Protein AF-G4CZE0-F1 (afdb_monomer_lite)

Radius of gyration: 19.05 Å; chains: 1; bounding box: 46×46×54 Å

Secondary structure (DSSP, 8-state):
--TTHHHHHS-------------------S-SSS---GGGSPPGGGTTGGGS-HHHHHHHHHHHHTHHHHHHHHHHHHHHHHHHHHHHHHHTT--EEEEE-HHHHHHHHHHHHHHHHHH---TTSEEEEETTHHHHTTS--TTGGG-HHHHHHHHHHT---TT-EEEEE-SSS--HHHHHHHHHHHHHTTTTT----EEEP-SS----PPPP---PPPPPP-PPP-

pLDDT: mean 70.91, std 27.78, range [19.17, 98.31]

InterPro domains:
  IPR001347 SIS domain [PF22645] (79-183)
  IPR001347 SIS domain [PS51464] (86-226)
  IPR040190 N-acetylmuramic acid 6-phosphate etherase/glucokinase regulatory protein [PTHR10088] (36-187)
  IPR046348 SIS domain superfamily [SSF53697] (38-191)

Sequence (226 aa):
MVYVAHTVVQRAWFQDMEPRSFVVAGGESMDHLTRLTTTEGRNPASEGLDQLTTLEVLHVMNDEDHRVPDAVARQLPAIATIVEAAVAGLSAGGRLIYAGAGTSGRLGVLDAAECPPTFSTHPTMVVGLIAGGQQAMFQAVEGAEDDQECGAEEINALHPGPHDVVVGLVASGRAPWVIGAVRAAKQAGVPSRRRCVATRTPLSVTRSICPSRSTPTLKCSPGRPV

Organism: NCBI:txid997355

Structure (mmCIF, N/CA/C/O backbone):
data_AF-G4CZE0-F1
#
_entry.id   AF-G4CZE0-F1
#
loop_
_atom_site.group_PDB
_atom_site.id
_atom_site.type_symbol
_atom_site.label_atom_id
_atom_site.label_alt_id
_atom_site.label_comp_id
_atom_site.label_asym_id
_atom_site.label_entity_id
_atom_site.label_seq_id
_atom_site.pdbx_PDB_ins_code
_atom_site.Cartn_x
_atom_site.Cartn_y
_atom_site.Cartn_z
_atom_site.occupancy
_atom_site.B_iso_or_equiv
_atom_site.auth_seq_id
_atom_site.auth_comp_id
_atom_site.auth_asym_id
_atom_site.auth_atom_id
_atom_site.pdbx_PDB_model_num
ATOM 1 N N . MET A 1 1 ? -21.510 -2.464 0.584 1.00 29.12 1 MET A N 1
ATOM 2 C CA . MET A 1 1 ? -21.065 -3.632 -0.213 1.00 29.12 1 MET A CA 1
ATOM 3 C C . MET A 1 1 ? -20.101 -3.267 -1.355 1.00 29.12 1 MET A C 1
ATOM 5 O O . MET A 1 1 ? -19.370 -4.137 -1.793 1.00 29.12 1 MET A O 1
ATOM 9 N N . VAL A 1 2 ? -20.007 -1.990 -1.766 1.00 28.28 2 VAL A N 1
ATOM 10 C CA . VAL A 1 2 ? -19.002 -1.460 -2.730 1.00 28.28 2 VAL A CA 1
ATOM 11 C C . VAL A 1 2 ? -17.734 -0.918 -2.017 1.00 28.28 2 VAL A C 1
ATOM 13 O O . VAL A 1 2 ? -16.850 -0.342 -2.627 1.00 28.28 2 VAL A O 1
ATOM 16 N N . TYR A 1 3 ? -17.639 -1.116 -0.697 1.00 35.44 3 TYR A N 1
ATOM 17 C CA . TYR A 1 3 ? -16.844 -0.294 0.232 1.00 35.44 3 TYR A CA 1
ATOM 18 C C . TYR A 1 3 ? -15.355 -0.672 0.362 1.00 35.44 3 TYR A C 1
ATOM 20 O O . TYR A 1 3 ? -14.603 0.077 0.963 1.00 35.44 3 TYR A O 1
ATOM 28 N N . VAL A 1 4 ? -14.936 -1.845 -0.131 1.00 33.75 4 VAL A N 1
ATOM 29 C CA . VAL A 1 4 ? -13.542 -2.331 0.025 1.00 33.75 4 VAL A CA 1
ATOM 30 C C . VAL A 1 4 ? -13.036 -3.094 -1.211 1.00 33.75 4 VAL A C 1
ATOM 32 O O . VAL A 1 4 ? -11.836 -3.249 -1.415 1.00 33.75 4 VAL A O 1
ATOM 35 N N . ALA A 1 5 ? -13.942 -3.545 -2.087 1.00 30.30 5 ALA A N 1
ATOM 36 C CA . ALA A 1 5 ? -13.576 -4.279 -3.296 1.00 30.30 5 ALA A CA 1
ATOM 37 C C . ALA A 1 5 ? -12.898 -3.389 -4.351 1.00 30.30 5 ALA A C 1
ATOM 39 O O . ALA A 1 5 ? -12.067 -3.886 -5.096 1.00 30.30 5 ALA A O 1
ATOM 40 N N . HIS A 1 6 ? -13.199 -2.086 -4.403 1.00 32.69 6 HIS A N 1
ATOM 41 C CA . HIS A 1 6 ? -12.482 -1.167 -5.298 1.00 32.69 6 HIS A CA 1
ATOM 42 C C . HIS A 1 6 ? -11.065 -0.867 -4.768 1.00 32.69 6 HIS A C 1
ATOM 44 O O . HIS A 1 6 ? -10.100 -0.859 -5.524 1.00 32.69 6 HIS A O 1
ATOM 50 N N . THR A 1 7 ? -10.949 -0.740 -3.446 1.00 35.38 7 THR A N 1
ATOM 51 C CA . THR A 1 7 ? -9.757 -0.352 -2.677 1.00 35.38 7 THR A CA 1
ATOM 52 C C . THR A 1 7 ? -8.644 -1.405 -2.697 1.00 35.38 7 THR A C 1
ATOM 54 O O . THR A 1 7 ? -7.469 -1.085 -2.814 1.00 35.38 7 THR A O 1
ATOM 57 N N . VAL A 1 8 ? -8.999 -2.693 -2.628 1.00 33.72 8 VAL A N 1
ATOM 58 C CA . VAL A 1 8 ? -8.006 -3.784 -2.583 1.00 33.72 8 VAL A CA 1
ATOM 59 C C . VAL A 1 8 ? -7.671 -4.332 -3.983 1.00 33.72 8 VAL A C 1
ATOM 61 O O . VAL A 1 8 ? -6.639 -4.972 -4.176 1.00 33.72 8 VAL A O 1
ATOM 64 N N . VAL A 1 9 ? -8.511 -4.060 -4.989 1.00 29.56 9 VAL A N 1
ATOM 65 C CA . VAL A 1 9 ? -8.341 -4.577 -6.362 1.00 29.56 9 VAL A CA 1
ATOM 66 C C . VAL A 1 9 ? -7.558 -3.608 -7.264 1.00 29.56 9 VAL A C 1
ATOM 68 O O . VAL A 1 9 ? -6.995 -4.034 -8.273 1.00 29.56 9 VAL A O 1
ATOM 71 N N . GLN A 1 10 ? -7.411 -2.328 -6.900 1.00 25.05 10 GLN A N 1
ATOM 72 C CA . GLN A 1 10 ? -6.643 -1.357 -7.689 1.00 25.05 10 GLN A CA 1
ATOM 73 C C . GLN A 1 10 ? -5.121 -1.401 -7.441 1.00 25.05 10 GLN A C 1
ATOM 75 O O . GLN A 1 10 ? -4.537 -0.398 -7.059 1.00 25.05 10 GLN A O 1
ATOM 80 N N . ARG A 1 11 ? -4.456 -2.494 -7.857 1.00 40.66 11 ARG A N 1
ATOM 81 C CA . ARG A 1 11 ? -2.989 -2.601 -8.120 1.00 40.66 11 ARG A CA 1
ATOM 82 C C . ARG A 1 11 ? -2.163 -3.279 -7.018 1.00 40.66 11 ARG A C 1
ATOM 84 O O . ARG A 1 11 ? -1.315 -2.663 -6.373 1.00 40.66 11 ARG A O 1
ATOM 91 N N . ALA A 1 12 ? -2.336 -4.591 -6.881 1.00 29.14 12 ALA A N 1
ATOM 92 C CA . ALA A 1 12 ? -1.381 -5.446 -6.181 1.00 29.14 12 ALA A CA 1
ATOM 93 C C . ALA A 1 12 ? -0.361 -6.031 -7.181 1.00 29.14 12 ALA A C 1
ATOM 95 O O . ALA A 1 12 ? -0.724 -6.734 -8.120 1.00 29.14 12 ALA A O 1
ATOM 96 N N . TRP A 1 13 ? 0.910 -5.681 -6.981 1.00 30.83 13 TRP A N 1
ATOM 97 C CA . TRP A 1 13 ? 2.059 -5.957 -7.844 1.00 30.83 13 TRP A CA 1
ATOM 98 C C . TRP A 1 13 ? 2.757 -7.304 -7.517 1.00 30.83 13 TRP A C 1
ATOM 100 O O . TRP A 1 13 ? 2.946 -7.612 -6.344 1.00 30.83 13 TRP A O 1
ATOM 110 N N . PHE A 1 14 ? 3.214 -8.009 -8.570 1.00 32.81 14 PHE A N 1
ATOM 111 C CA . PHE A 1 14 ? 4.161 -9.157 -8.672 1.00 32.81 14 PHE A CA 1
ATOM 112 C C . PHE A 1 14 ? 3.731 -10.636 -8.371 1.00 32.81 14 PHE A C 1
ATOM 114 O O . PHE A 1 14 ? 3.558 -11.033 -7.226 1.00 32.81 14 PHE A O 1
ATOM 121 N N . GLN A 1 15 ? 3.660 -11.422 -9.478 1.00 34.97 15 GLN A N 1
ATOM 122 C CA . GLN A 1 15 ? 4.056 -12.833 -9.834 1.00 34.97 15 GLN A CA 1
ATOM 123 C C . GLN A 1 15 ? 3.658 -14.077 -8.972 1.00 34.97 15 GLN A C 1
ATOM 125 O O . GLN A 1 15 ? 3.801 -14.070 -7.758 1.00 34.97 15 GLN A O 1
ATOM 130 N N . ASP A 1 16 ? 2.944 -15.102 -9.511 1.00 30.05 16 ASP A N 1
ATOM 131 C CA . ASP A 1 16 ? 3.333 -16.410 -10.174 1.00 30.05 16 ASP A CA 1
ATOM 132 C C . ASP A 1 16 ? 4.040 -17.419 -9.209 1.00 30.05 16 ASP A C 1
ATOM 134 O O . ASP A 1 16 ? 5.017 -17.031 -8.588 1.00 30.05 16 ASP A O 1
ATOM 138 N N . MET A 1 17 ? 3.717 -18.717 -8.986 1.00 31.50 17 MET A N 1
ATOM 139 C CA . MET A 1 17 ? 2.805 -19.741 -9.553 1.00 31.50 17 MET A CA 1
ATOM 140 C C . MET A 1 17 ? 2.682 -21.004 -8.621 1.00 31.50 17 MET A C 1
ATOM 142 O O . MET A 1 17 ? 3.556 -21.236 -7.791 1.00 31.50 17 MET A O 1
ATOM 146 N N . GLU A 1 18 ? 1.646 -21.834 -8.876 1.00 25.39 18 GLU A N 1
ATOM 147 C CA . GLU A 1 18 ? 1.399 -23.294 -8.630 1.00 25.39 18 GLU A CA 1
ATOM 148 C C . GLU A 1 18 ? 1.399 -23.950 -7.207 1.00 25.39 18 GLU A C 1
ATOM 150 O O . GLU A 1 18 ? 2.300 -23.729 -6.396 1.00 25.39 18 GLU A O 1
ATOM 155 N N . PRO A 1 19 ? 0.432 -24.857 -6.894 1.00 28.58 19 PRO A N 1
ATOM 156 C CA . PRO A 1 19 ? 0.270 -25.473 -5.575 1.00 28.58 19 PRO A CA 1
ATOM 157 C C . PRO A 1 19 ? 0.985 -26.831 -5.465 1.00 28.58 19 PRO A C 1
ATOM 159 O O . PRO A 1 19 ? 0.678 -27.769 -6.202 1.00 28.58 19 PRO A O 1
ATOM 162 N N . ARG A 1 20 ? 1.886 -27.003 -4.487 1.00 24.84 20 ARG A N 1
ATOM 163 C CA . ARG A 1 20 ? 2.379 -28.341 -4.106 1.00 24.84 20 ARG A CA 1
ATOM 164 C C . ARG A 1 20 ? 2.356 -28.584 -2.598 1.00 24.84 20 ARG A C 1
ATOM 166 O O . ARG A 1 20 ? 2.612 -27.710 -1.779 1.00 24.84 20 ARG A O 1
ATOM 173 N N . SER A 1 21 ? 1.975 -29.818 -2.297 1.00 22.17 21 SER A N 1
ATOM 174 C CA . SER A 1 21 ? 1.625 -30.442 -1.024 1.00 22.17 21 SER A CA 1
ATOM 175 C C . SER A 1 21 ? 2.687 -30.361 0.079 1.00 22.17 21 SER A C 1
ATOM 177 O O . SER A 1 21 ? 3.886 -30.450 -0.170 1.00 22.17 21 SER A O 1
ATOM 179 N N . PHE A 1 22 ? 2.192 -30.278 1.317 1.00 22.81 22 PHE A N 1
ATOM 180 C CA . PHE A 1 22 ? 2.929 -30.326 2.583 1.00 22.81 22 PHE A CA 1
ATOM 181 C C . PHE A 1 22 ? 3.785 -31.595 2.748 1.00 22.81 22 PHE A C 1
ATOM 183 O O . PHE A 1 22 ? 3.253 -32.700 2.677 1.00 22.81 22 PHE A O 1
ATOM 190 N N . VAL A 1 23 ? 5.068 -31.430 3.103 1.00 21.91 23 VAL A N 1
ATOM 191 C CA . VAL A 1 23 ? 5.924 -32.465 3.723 1.00 21.91 23 VAL A CA 1
ATOM 192 C C . VAL A 1 23 ? 6.824 -31.812 4.787 1.00 21.91 23 VAL A C 1
ATOM 194 O O . VAL A 1 23 ? 7.286 -30.683 4.620 1.00 21.91 23 VAL A O 1
ATOM 197 N N . VAL A 1 24 ? 7.031 -32.508 5.910 1.00 23.11 24 VAL A N 1
ATOM 198 C CA . VAL A 1 24 ? 7.759 -32.055 7.109 1.00 23.11 24 VAL A CA 1
ATOM 199 C C . VAL A 1 24 ? 9.249 -32.441 7.063 1.00 23.11 24 VAL A C 1
ATOM 201 O O . VAL A 1 24 ? 9.574 -33.603 6.875 1.00 23.11 24 VAL A O 1
ATOM 204 N N . ALA A 1 25 ? 10.087 -31.422 7.300 1.00 27.89 25 ALA A N 1
ATOM 205 C CA . ALA A 1 25 ? 11.445 -31.343 7.875 1.00 27.89 25 ALA A CA 1
ATOM 206 C C . ALA A 1 25 ? 12.553 -32.377 7.554 1.00 27.89 25 ALA A C 1
ATOM 208 O O . ALA A 1 25 ? 12.447 -33.555 7.876 1.00 27.89 25 ALA A O 1
ATOM 209 N N . GLY A 1 26 ? 13.722 -31.844 7.158 1.00 20.78 26 GLY A N 1
ATOM 210 C CA . GLY A 1 26 ? 15.041 -32.434 7.425 1.00 20.78 26 GLY A CA 1
ATOM 211 C C . GLY A 1 26 ? 16.202 -31.777 6.652 1.00 20.78 26 GLY A C 1
ATOM 212 O O . GLY A 1 26 ? 16.165 -31.760 5.429 1.00 20.78 26 GLY A O 1
ATOM 213 N N . GLY A 1 27 ? 17.240 -31.305 7.364 1.00 22.19 27 GLY A N 1
ATOM 214 C CA . GLY A 1 27 ? 18.623 -31.179 6.854 1.00 22.19 27 GLY A CA 1
ATOM 215 C C . GLY A 1 27 ? 19.116 -29.791 6.406 1.00 22.19 27 GLY A C 1
ATOM 216 O O . GLY A 1 27 ? 18.555 -29.184 5.504 1.00 22.19 27 GLY A O 1
ATOM 217 N N . GLU A 1 28 ? 20.195 -29.311 7.033 1.00 37.12 28 GLU A N 1
ATOM 218 C CA . GLU A 1 28 ? 20.907 -28.041 6.788 1.00 37.12 28 GLU A CA 1
ATOM 219 C C . GLU A 1 28 ? 21.807 -28.059 5.530 1.00 37.12 28 GLU A C 1
ATOM 221 O O . GLU A 1 28 ? 22.286 -29.126 5.158 1.00 37.12 28 GLU A O 1
ATOM 226 N N . SER A 1 29 ? 22.107 -26.886 4.932 1.00 25.95 29 SER A N 1
ATOM 227 C CA . SER A 1 29 ? 23.451 -26.477 4.433 1.00 25.95 29 SER A CA 1
ATOM 228 C C . SER A 1 29 ? 23.418 -25.244 3.493 1.00 25.95 29 SER A C 1
ATOM 230 O O . SER A 1 29 ? 22.614 -25.167 2.569 1.00 25.95 29 SER A O 1
ATOM 232 N N . MET A 1 30 ? 24.314 -24.288 3.778 1.00 29.77 30 MET A N 1
ATOM 233 C CA . MET A 1 30 ? 25.077 -23.380 2.893 1.00 29.77 30 MET A CA 1
ATOM 234 C C . MET A 1 30 ? 24.483 -22.894 1.553 1.00 29.77 30 MET A C 1
ATOM 236 O O . MET A 1 30 ? 25.076 -23.131 0.507 1.00 29.77 30 MET A O 1
ATOM 240 N N . ASP A 1 31 ? 23.394 -22.112 1.576 1.00 32.25 31 ASP A N 1
ATOM 241 C CA . ASP A 1 31 ? 22.972 -21.362 0.376 1.00 32.25 31 ASP A CA 1
ATOM 242 C C . ASP A 1 31 ? 22.144 -20.099 0.701 1.00 32.25 31 ASP A C 1
ATOM 244 O O . ASP A 1 31 ? 20.969 -19.969 0.349 1.00 32.25 31 ASP A O 1
ATOM 248 N N . HIS A 1 32 ? 22.726 -19.178 1.480 1.00 36.53 32 HIS A N 1
ATOM 249 C CA . HIS A 1 32 ? 22.000 -18.011 2.010 1.00 36.53 32 HIS A CA 1
ATOM 250 C C . HIS A 1 32 ? 21.944 -16.808 1.043 1.00 36.53 32 HIS A C 1
ATOM 252 O O . HIS A 1 32 ? 21.154 -15.892 1.267 1.00 36.53 32 HIS A O 1
ATOM 258 N N . LEU A 1 33 ? 22.750 -16.818 -0.027 1.00 34.25 33 LEU A N 1
ATOM 259 C CA . LEU A 1 33 ? 22.809 -15.765 -1.057 1.00 34.25 33 LEU A CA 1
ATOM 260 C C . LEU A 1 33 ? 22.031 -16.118 -2.338 1.00 34.25 33 LEU A C 1
ATOM 262 O O . LEU A 1 33 ? 21.664 -15.224 -3.093 1.00 34.25 33 LEU A O 1
ATOM 266 N N . THR A 1 34 ? 21.726 -17.396 -2.564 1.00 33.88 34 THR A N 1
ATOM 267 C CA . THR A 1 34 ? 21.160 -17.892 -3.836 1.00 33.88 34 THR A CA 1
ATOM 268 C C . THR A 1 34 ? 19.627 -17.939 -3.838 1.00 33.88 34 THR A C 1
ATOM 270 O O . THR A 1 34 ? 18.999 -18.230 -4.851 1.00 33.88 34 THR A O 1
ATOM 273 N N . ARG A 1 35 ? 18.985 -17.597 -2.715 1.00 43.09 35 ARG A N 1
ATOM 274 C CA . ARG A 1 35 ? 17.525 -17.446 -2.611 1.00 43.09 35 ARG A CA 1
ATOM 275 C C . ARG A 1 35 ? 17.147 -15.972 -2.535 1.00 43.09 35 ARG A C 1
ATOM 277 O O . ARG A 1 35 ? 16.629 -15.512 -1.519 1.00 43.09 35 ARG A O 1
ATOM 284 N N . LEU A 1 36 ? 17.443 -15.228 -3.601 1.00 38.75 36 LEU A N 1
ATOM 285 C CA . LEU A 1 36 ? 16.857 -13.903 -3.785 1.00 38.75 36 LEU A CA 1
ATOM 286 C C . LEU A 1 36 ? 15.333 -14.066 -3.832 1.00 38.75 36 LEU A C 1
ATOM 288 O O . LEU A 1 36 ? 14.805 -14.931 -4.531 1.00 38.75 36 LEU A O 1
ATOM 292 N N . THR A 1 37 ? 14.632 -13.276 -3.027 1.00 52.22 37 THR A N 1
ATOM 293 C CA . THR A 1 37 ? 13.177 -13.136 -3.093 1.00 52.22 37 THR A CA 1
ATOM 294 C C . THR A 1 37 ? 12.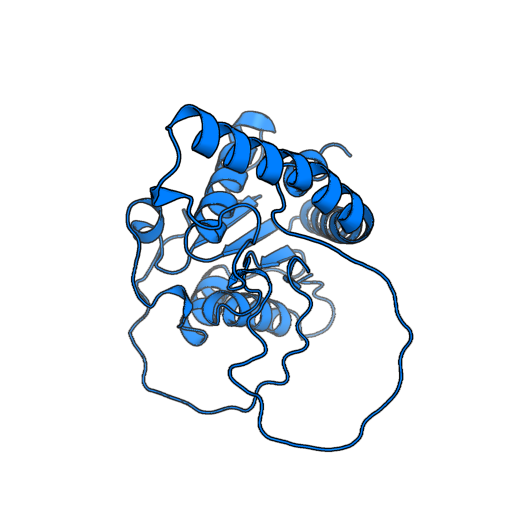779 -12.640 -4.486 1.00 52.22 37 THR A C 1
ATOM 296 O O . THR A 1 37 ? 13.564 -11.963 -5.144 1.00 52.22 37 THR A O 1
ATOM 299 N N . THR A 1 38 ? 11.575 -12.985 -4.959 1.00 68.31 38 THR A N 1
ATOM 300 C CA . THR A 1 38 ? 11.091 -12.643 -6.314 1.00 68.31 38 THR A CA 1
ATOM 301 C C . THR A 1 38 ? 11.308 -11.167 -6.667 1.00 68.31 38 THR A C 1
ATOM 303 O O . THR A 1 38 ? 11.637 -10.848 -7.801 1.00 68.31 38 THR A O 1
ATOM 306 N N . THR A 1 39 ? 11.195 -10.275 -5.680 1.00 75.88 39 THR A N 1
ATOM 307 C CA . THR A 1 39 ? 11.371 -8.824 -5.822 1.00 75.88 39 THR A CA 1
ATOM 308 C C . THR A 1 39 ? 12.803 -8.365 -6.117 1.00 75.88 39 THR A C 1
ATOM 310 O O . THR A 1 39 ? 12.988 -7.277 -6.649 1.00 75.88 39 THR A O 1
ATOM 313 N N . GLU A 1 40 ? 13.814 -9.166 -5.790 1.00 83.12 40 GLU A N 1
ATOM 314 C CA . GLU A 1 40 ? 15.238 -8.883 -6.005 1.00 83.12 40 GLU A CA 1
ATOM 315 C C . GLU A 1 40 ? 15.824 -9.770 -7.116 1.00 83.12 40 GLU A C 1
ATOM 317 O O . GLU A 1 40 ? 17.003 -9.659 -7.456 1.00 83.12 40 GLU A O 1
ATOM 322 N N . GLY A 1 41 ? 15.005 -10.663 -7.680 1.00 83.62 41 GLY A N 1
ATOM 323 C CA . GLY A 1 41 ? 15.349 -11.454 -8.851 1.00 83.62 41 GLY A CA 1
ATOM 324 C C . GLY A 1 41 ? 15.489 -10.584 -10.100 1.00 83.62 41 GLY A C 1
ATOM 325 O O . GLY A 1 41 ? 14.826 -9.560 -10.256 1.00 83.62 41 GLY A O 1
ATOM 326 N N . ARG A 1 42 ? 16.358 -11.005 -11.021 1.00 88.88 42 ARG A N 1
ATOM 327 C CA . ARG A 1 42 ? 16.482 -10.358 -12.333 1.00 88.88 42 ARG A CA 1
ATOM 328 C C . ARG A 1 42 ? 15.344 -10.819 -13.238 1.00 88.88 42 ARG A C 1
ATOM 330 O O . ARG A 1 42 ? 15.035 -12.008 -13.258 1.00 88.88 42 ARG A O 1
ATOM 337 N N . ASN A 1 43 ? 14.778 -9.899 -14.014 1.00 90.50 43 ASN A N 1
ATOM 338 C CA . ASN A 1 43 ? 13.832 -10.239 -15.068 1.00 90.50 43 ASN A CA 1
ATOM 339 C C . ASN A 1 43 ? 14.592 -10.576 -16.369 1.00 90.50 43 ASN A C 1
ATOM 341 O O . ASN A 1 43 ? 15.256 -9.688 -16.910 1.00 90.50 43 ASN A O 1
ATOM 345 N N . PRO A 1 44 ? 14.497 -11.814 -16.895 1.00 92.38 44 PRO A N 1
ATOM 346 C CA . PRO A 1 44 ? 15.123 -12.176 -18.167 1.00 92.38 44 PRO A CA 1
ATOM 347 C C . PRO A 1 44 ? 14.628 -11.335 -19.352 1.00 92.38 44 PRO A C 1
ATOM 349 O O . PRO A 1 44 ? 15.397 -11.056 -20.265 1.00 92.38 44 PRO A O 1
ATOM 352 N N . ALA A 1 45 ? 13.366 -10.886 -19.331 1.00 89.75 45 ALA A N 1
ATOM 353 C CA . ALA A 1 45 ? 12.787 -10.068 -20.400 1.00 89.75 45 ALA A CA 1
ATOM 354 C C . ALA A 1 45 ? 13.409 -8.662 -20.494 1.00 89.75 45 ALA A C 1
ATOM 356 O O . ALA A 1 45 ? 13.273 -7.996 -21.514 1.00 89.75 45 ALA A O 1
ATOM 357 N N . SER A 1 46 ? 14.112 -8.217 -19.447 1.00 92.50 46 SER A N 1
ATOM 358 C CA . SER A 1 46 ? 14.814 -6.932 -19.406 1.00 92.50 46 SER A CA 1
ATOM 359 C C . SER A 1 46 ? 16.341 -7.087 -19.450 1.00 92.50 46 SER A C 1
ATOM 361 O O . SER A 1 46 ? 17.067 -6.203 -18.988 1.00 92.50 46 SER A O 1
ATOM 363 N N . GLU A 1 47 ? 16.871 -8.216 -19.928 1.00 94.31 47 GLU A N 1
ATOM 364 C CA . GLU A 1 47 ? 18.310 -8.330 -20.183 1.00 94.31 47 GLU A CA 1
ATOM 365 C C . GLU A 1 47 ? 18.740 -7.351 -21.285 1.00 94.31 47 GLU A C 1
ATOM 367 O O . GLU A 1 47 ? 18.142 -7.301 -22.354 1.00 94.31 47 GLU A O 1
ATOM 372 N N . GLY A 1 48 ? 19.770 -6.543 -21.011 1.00 95.19 48 GLY A N 1
ATOM 373 C CA . GLY A 1 48 ? 20.235 -5.511 -21.945 1.00 95.19 48 GLY A CA 1
ATOM 374 C C . GLY A 1 48 ? 19.274 -4.329 -22.116 1.00 95.19 48 GLY A C 1
ATOM 375 O O . GLY A 1 48 ? 19.350 -3.642 -23.130 1.00 95.19 48 GLY A O 1
ATOM 376 N N . LEU A 1 49 ? 18.379 -4.074 -21.148 1.00 94.88 49 LEU A N 1
ATOM 377 C CA . LEU A 1 49 ? 17.410 -2.965 -21.189 1.00 94.88 49 LEU A CA 1
ATOM 378 C C . LEU A 1 49 ? 18.058 -1.600 -21.497 1.00 94.88 49 LEU A C 1
ATOM 380 O O . LEU A 1 49 ? 17.448 -0.761 -22.148 1.00 94.88 49 LEU A O 1
ATOM 384 N N . ASP A 1 50 ? 19.298 -1.384 -21.052 1.00 96.50 50 ASP A N 1
ATOM 385 C CA . ASP A 1 50 ? 20.093 -0.169 -21.265 1.00 96.50 50 ASP A CA 1
ATOM 386 C C . ASP A 1 50 ? 20.594 0.016 -22.710 1.00 96.50 50 ASP A C 1
ATOM 388 O O . ASP A 1 50 ? 21.056 1.100 -23.066 1.00 96.50 50 ASP A O 1
ATOM 392 N N . GLN A 1 51 ? 20.497 -1.024 -23.542 1.00 97.31 51 GLN A N 1
ATOM 393 C CA . GLN A 1 51 ? 20.927 -1.035 -24.946 1.00 97.31 51 GLN A CA 1
ATOM 394 C C . GLN A 1 51 ? 19.752 -0.912 -25.927 1.00 97.31 51 GLN A C 1
ATOM 396 O O . GLN A 1 51 ? 19.970 -0.750 -27.128 1.00 97.31 51 GLN A O 1
ATOM 401 N N . LEU A 1 52 ? 18.518 -0.997 -25.428 1.00 96.62 52 LEU A N 1
ATOM 402 C CA . LEU A 1 52 ? 17.302 -0.915 -26.228 1.00 96.62 52 LEU A CA 1
ATOM 403 C C . LEU A 1 52 ? 16.968 0.531 -26.608 1.00 96.62 52 LEU A C 1
ATOM 405 O O . LEU A 1 52 ? 17.291 1.493 -25.906 1.00 96.62 52 LEU A O 1
ATOM 409 N N . THR A 1 53 ? 16.257 0.694 -27.721 1.00 98.25 53 THR A N 1
ATOM 410 C CA . THR A 1 53 ? 15.617 1.968 -28.052 1.00 98.25 53 THR A CA 1
ATOM 411 C C . THR A 1 53 ? 14.516 2.294 -27.043 1.00 98.25 53 THR A C 1
ATOM 413 O O . THR A 1 53 ? 13.962 1.420 -26.377 1.00 98.25 53 THR A O 1
ATOM 416 N N . THR A 1 54 ? 14.121 3.567 -26.964 1.00 98.25 54 THR A N 1
ATOM 417 C CA . THR A 1 54 ? 13.033 3.988 -26.069 1.00 98.25 54 THR A CA 1
ATOM 418 C C . THR A 1 54 ? 11.734 3.216 -26.315 1.00 98.25 54 THR A C 1
ATOM 420 O O . THR A 1 54 ? 11.065 2.851 -25.355 1.00 98.25 54 THR A O 1
ATOM 423 N N . LEU A 1 55 ? 11.375 2.939 -27.575 1.00 98.31 55 LEU A N 1
ATOM 424 C CA . LEU A 1 55 ? 10.146 2.204 -27.893 1.00 98.31 55 LEU A CA 1
ATOM 425 C C . LEU A 1 55 ? 10.209 0.750 -27.405 1.00 98.31 55 LEU A C 1
ATOM 427 O O . LEU A 1 55 ? 9.232 0.245 -26.863 1.00 98.31 55 LEU A O 1
ATOM 431 N N . GLU A 1 56 ? 11.358 0.095 -27.547 1.00 98.00 56 GLU A N 1
ATOM 432 C CA . GLU A 1 56 ? 11.562 -1.272 -27.060 1.00 98.00 56 GLU A CA 1
ATOM 433 C C . GLU A 1 56 ? 11.517 -1.342 -25.529 1.00 98.00 56 GLU A C 1
ATOM 435 O O . GLU A 1 56 ? 10.849 -2.219 -24.988 1.00 9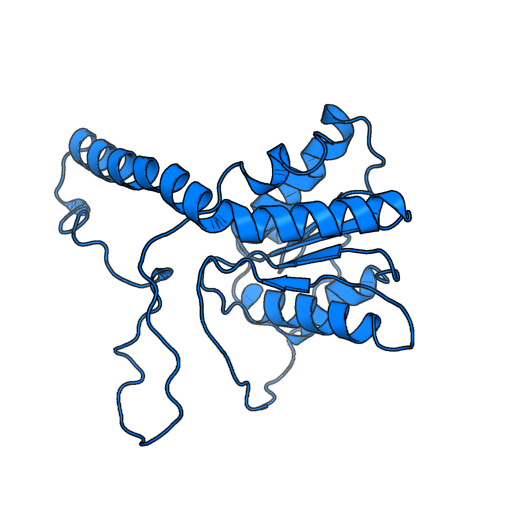8.00 56 GLU A O 1
ATOM 440 N N . VAL A 1 57 ? 12.128 -0.381 -24.820 1.00 97.75 57 VAL A N 1
ATOM 441 C CA . VAL A 1 57 ? 12.006 -0.273 -23.352 1.00 97.75 57 VAL A CA 1
ATOM 442 C C . VAL A 1 57 ? 10.540 -0.140 -22.936 1.00 97.75 57 VAL A C 1
ATOM 444 O O . VAL A 1 57 ? 10.094 -0.828 -22.019 1.00 97.75 57 VAL A O 1
ATOM 447 N N . LEU A 1 58 ? 9.774 0.715 -23.621 1.00 97.75 58 LEU A N 1
ATOM 448 C CA . LEU A 1 58 ? 8.349 0.898 -23.343 1.00 97.75 58 LEU A CA 1
ATOM 449 C C . LEU A 1 58 ? 7.538 -0.379 -23.592 1.00 97.75 58 LEU A C 1
ATOM 451 O O . LEU A 1 58 ? 6.637 -0.670 -22.810 1.00 97.75 58 LEU A O 1
ATOM 455 N N . HIS A 1 59 ? 7.864 -1.153 -24.630 1.00 97.88 59 HIS A N 1
ATOM 456 C CA . HIS A 1 59 ? 7.237 -2.455 -24.862 1.00 97.88 59 HIS A CA 1
ATOM 457 C C . HIS A 1 59 ? 7.540 -3.441 -23.733 1.00 97.88 59 HIS A C 1
ATOM 459 O O . HIS A 1 59 ? 6.605 -4.013 -23.184 1.00 97.88 59 HIS A O 1
ATOM 465 N N . VAL A 1 60 ? 8.804 -3.561 -23.310 1.00 96.50 60 VAL A N 1
ATOM 466 C CA . VAL A 1 60 ? 9.183 -4.434 -22.184 1.00 96.50 60 VAL A CA 1
ATOM 467 C C . VAL A 1 60 ? 8.426 -4.050 -20.907 1.00 96.50 60 VAL A C 1
ATOM 469 O O . VAL A 1 60 ? 7.889 -4.919 -20.225 1.00 96.50 60 VAL A O 1
ATOM 472 N N . MET A 1 61 ? 8.337 -2.755 -20.586 1.00 95.75 61 MET A N 1
ATOM 473 C CA . MET A 1 61 ? 7.598 -2.287 -19.407 1.00 95.75 61 MET A CA 1
ATOM 474 C C . MET A 1 61 ? 6.093 -2.570 -19.512 1.00 95.75 61 MET A C 1
ATOM 476 O O . MET A 1 61 ? 5.503 -3.081 -18.564 1.00 95.75 61 MET A O 1
ATOM 480 N N . ASN A 1 62 ? 5.479 -2.277 -20.662 1.00 97.12 62 ASN A N 1
ATOM 481 C CA . ASN A 1 62 ? 4.052 -2.504 -20.886 1.00 97.12 62 ASN A CA 1
ATOM 482 C C . ASN A 1 62 ? 3.686 -3.997 -20.818 1.00 97.12 62 ASN A C 1
ATOM 484 O O . ASN A 1 62 ? 2.651 -4.360 -20.259 1.00 97.12 62 ASN A O 1
ATOM 488 N N . ASP A 1 63 ? 4.536 -4.867 -21.362 1.00 95.44 63 ASP A N 1
ATOM 489 C CA . ASP A 1 63 ? 4.326 -6.314 -21.331 1.00 95.44 63 ASP A CA 1
ATOM 490 C C . ASP A 1 63 ? 4.395 -6.864 -19.897 1.00 95.44 63 ASP A C 1
ATOM 492 O O . ASP A 1 63 ? 3.586 -7.716 -19.523 1.00 95.44 63 ASP A O 1
ATOM 496 N N . GLU A 1 64 ? 5.291 -6.339 -19.052 1.00 93.31 64 GLU A N 1
ATOM 497 C CA . GLU A 1 64 ? 5.314 -6.678 -17.623 1.00 93.31 64 GLU A CA 1
ATOM 498 C C . GLU A 1 64 ? 4.098 -6.121 -16.867 1.00 93.31 64 GLU A C 1
ATOM 500 O O . GLU A 1 64 ? 3.523 -6.824 -16.028 1.00 93.31 64 GLU A O 1
ATOM 505 N N . ASP A 1 65 ? 3.641 -4.909 -17.193 1.00 92.44 65 ASP A N 1
ATOM 506 C CA . ASP A 1 65 ? 2.443 -4.311 -16.591 1.00 92.44 65 ASP A CA 1
ATOM 507 C C . ASP A 1 65 ? 1.177 -5.136 -16.886 1.00 92.44 65 ASP A C 1
ATOM 509 O O . ASP A 1 65 ? 0.316 -5.301 -16.014 1.00 92.44 65 ASP A O 1
ATOM 513 N N . HIS A 1 66 ? 1.074 -5.741 -18.075 1.00 93.12 66 HIS A N 1
ATOM 514 C CA . HIS A 1 66 ? -0.040 -6.625 -18.434 1.00 93.12 66 HIS A CA 1
ATOM 515 C C . HIS A 1 66 ? -0.161 -7.867 -17.543 1.00 93.12 66 HIS A C 1
ATOM 517 O O . HIS A 1 66 ? -1.244 -8.447 -17.456 1.00 93.12 66 HIS A O 1
ATOM 523 N N . ARG A 1 67 ? 0.902 -8.258 -16.832 1.00 88.25 67 ARG A N 1
ATOM 524 C CA . ARG A 1 67 ? 0.882 -9.404 -15.908 1.00 88.25 67 ARG A CA 1
ATOM 525 C C . ARG A 1 67 ? 0.270 -9.057 -14.550 1.00 88.25 67 ARG A C 1
ATOM 527 O O . ARG A 1 67 ? -0.081 -9.958 -13.784 1.00 88.25 67 ARG A O 1
ATOM 534 N N . VAL A 1 68 ? 0.143 -7.768 -14.223 1.00 84.25 68 VAL A N 1
ATOM 535 C CA . VAL A 1 68 ? -0.350 -7.307 -12.916 1.00 84.25 68 VAL A CA 1
ATOM 536 C C . VAL A 1 68 ? -1.813 -7.706 -12.675 1.00 84.25 68 VAL A C 1
ATOM 538 O O . VAL A 1 68 ? -2.080 -8.293 -11.624 1.00 84.25 68 VAL A O 1
ATOM 541 N N . PRO A 1 69 ? -2.770 -7.481 -13.600 1.00 89.19 69 PRO A N 1
ATOM 542 C CA . PRO A 1 69 ? -4.159 -7.896 -13.396 1.00 89.19 69 PRO A CA 1
ATOM 543 C C . PRO A 1 69 ? -4.318 -9.398 -13.127 1.00 89.19 69 PRO A C 1
ATOM 545 O O . PRO A 1 69 ? -5.083 -9.780 -12.242 1.00 89.19 69 PRO A O 1
ATOM 548 N N . ASP A 1 70 ? -3.551 -10.248 -13.814 1.00 90.25 70 ASP A N 1
ATOM 549 C CA . ASP A 1 70 ? -3.586 -11.700 -13.603 1.00 90.25 70 ASP A CA 1
ATOM 550 C C . ASP A 1 70 ? -3.035 -12.096 -12.225 1.00 90.25 70 ASP A C 1
ATOM 552 O O . ASP A 1 70 ? -3.565 -12.994 -11.563 1.00 90.25 70 ASP A O 1
ATOM 556 N N . ALA A 1 71 ? -1.997 -11.402 -11.746 1.00 82.94 71 ALA A N 1
ATOM 557 C CA . ALA A 1 71 ? -1.485 -11.588 -10.392 1.00 82.94 71 ALA A CA 1
ATOM 558 C C . ALA A 1 71 ? -2.528 -11.200 -9.333 1.00 82.94 71 ALA A C 1
ATOM 560 O O . ALA A 1 71 ? -2.743 -11.958 -8.383 1.00 82.94 71 ALA A O 1
ATOM 561 N N . VAL A 1 72 ? -3.235 -10.081 -9.529 1.00 84.19 72 VAL A N 1
ATOM 562 C CA . VAL A 1 72 ? -4.358 -9.670 -8.671 1.00 84.19 72 VAL A CA 1
ATOM 563 C C . VAL A 1 72 ? -5.474 -10.714 -8.703 1.00 84.19 72 VAL A C 1
ATOM 565 O O . VAL A 1 72 ? -5.979 -11.096 -7.646 1.00 84.19 72 VAL A O 1
ATOM 568 N N . ALA A 1 73 ? -5.824 -11.228 -9.887 1.00 90.69 73 ALA A N 1
ATOM 569 C CA . ALA A 1 73 ? -6.874 -12.230 -10.061 1.00 90.69 73 ALA A CA 1
ATOM 57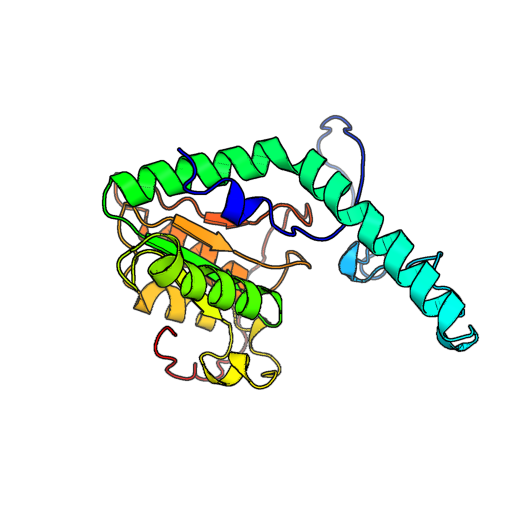0 C C . ALA A 1 73 ? -6.614 -13.487 -9.213 1.00 90.69 73 ALA A C 1
ATOM 572 O O . ALA A 1 73 ? -7.521 -14.009 -8.560 1.00 90.69 73 ALA A O 1
ATOM 573 N N . ARG A 1 74 ? -5.354 -13.933 -9.135 1.00 90.62 74 ARG A N 1
ATOM 574 C CA . ARG A 1 74 ? -4.955 -15.069 -8.285 1.00 90.62 74 ARG A CA 1
ATOM 575 C C . ARG A 1 74 ? -5.052 -14.780 -6.785 1.00 90.62 74 ARG A C 1
ATOM 577 O O . ARG A 1 74 ? -5.205 -15.715 -6.004 1.00 90.62 74 ARG A O 1
ATOM 584 N N . GLN A 1 75 ? -4.987 -13.514 -6.374 1.00 87.38 75 GLN A N 1
ATOM 585 C CA . GLN A 1 75 ? -5.069 -13.100 -4.969 1.00 87.38 75 GLN A CA 1
ATOM 586 C C . GLN A 1 75 ? -6.489 -12.741 -4.511 1.00 87.38 75 GLN A C 1
ATOM 588 O O . GLN A 1 75 ? -6.687 -12.472 -3.325 1.00 87.38 75 GLN A O 1
ATOM 593 N N . LEU A 1 76 ? -7.495 -12.788 -5.395 1.00 87.69 76 LEU A N 1
ATOM 594 C CA . LEU A 1 76 ? -8.877 -12.420 -5.062 1.00 87.69 76 LEU A CA 1
ATOM 595 C C . LEU A 1 76 ? -9.432 -13.095 -3.791 1.00 87.69 76 LEU A C 1
ATOM 597 O O . LEU A 1 76 ? -10.068 -12.388 -3.010 1.00 87.69 76 LEU A O 1
ATOM 601 N N . PRO A 1 77 ? -9.174 -14.387 -3.489 1.00 88.31 77 PRO A N 1
ATOM 602 C CA . PRO A 1 77 ? -9.643 -14.988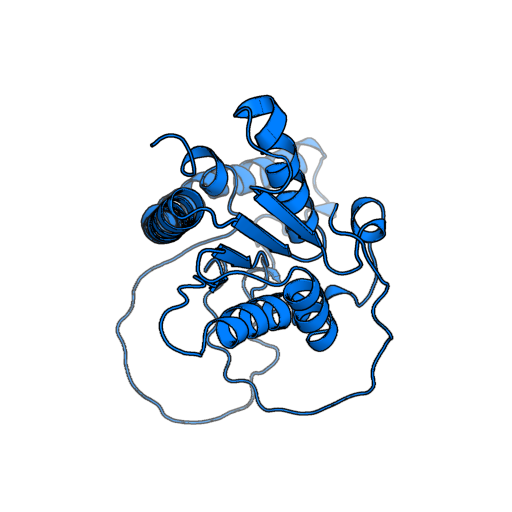 -2.234 1.00 88.31 77 PRO A CA 1
ATOM 603 C C . PRO A 1 77 ? -9.026 -14.358 -0.971 1.00 88.31 77 PRO A C 1
ATOM 605 O O . PRO A 1 77 ? -9.709 -14.152 0.036 1.00 88.31 77 PRO A O 1
ATOM 608 N N . ALA A 1 78 ? -7.734 -14.015 -1.016 1.00 81.81 78 ALA A N 1
ATOM 609 C CA . ALA A 1 78 ? -7.049 -13.351 0.092 1.00 81.81 78 ALA A CA 1
ATOM 610 C C . ALA A 1 78 ? -7.533 -11.901 0.245 1.00 81.81 78 ALA A C 1
ATOM 612 O O . ALA A 1 78 ? -7.828 -11.453 1.353 1.00 81.81 78 ALA A O 1
ATOM 613 N N . ILE A 1 79 ? -7.689 -11.203 -0.881 1.00 83.19 79 ILE A N 1
ATOM 614 C CA . ILE A 1 79 ? -8.268 -9.861 -0.962 1.00 83.19 79 ILE A CA 1
ATOM 615 C C . ILE A 1 79 ? -9.679 -9.843 -0.359 1.00 83.19 79 ILE A C 1
ATOM 617 O O . ILE A 1 79 ? -9.967 -8.997 0.484 1.00 83.19 79 ILE A O 1
ATOM 621 N N . ALA A 1 80 ? -10.531 -10.811 -0.708 1.00 83.94 80 ALA A N 1
ATOM 622 C CA . ALA A 1 80 ? -11.879 -10.938 -0.160 1.00 83.94 80 ALA A CA 1
ATOM 623 C C . ALA A 1 80 ? -11.870 -11.093 1.370 1.00 83.94 80 ALA A C 1
ATOM 625 O O . ALA A 1 80 ? -12.642 -10.435 2.062 1.00 83.94 80 ALA A O 1
ATOM 626 N N . THR A 1 81 ? -10.935 -11.874 1.917 1.00 83.69 81 THR A N 1
ATOM 627 C CA . THR A 1 81 ? -10.790 -12.035 3.375 1.00 83.69 81 THR A CA 1
ATOM 628 C C . THR A 1 81 ? -10.447 -10.708 4.068 1.00 83.69 81 THR A C 1
ATOM 630 O O . THR A 1 81 ? -10.980 -10.400 5.136 1.00 83.69 81 THR A O 1
ATOM 633 N N . ILE A 1 82 ? -9.568 -9.900 3.464 1.00 83.75 82 ILE A N 1
ATOM 634 C CA . ILE A 1 82 ? -9.202 -8.569 3.978 1.00 83.75 82 ILE A CA 1
ATOM 635 C C . ILE A 1 82 ? -10.403 -7.623 3.899 1.00 83.75 82 ILE A C 1
ATOM 637 O O . ILE A 1 82 ? -10.710 -6.934 4.872 1.00 83.75 82 ILE A O 1
ATOM 641 N N . VAL A 1 83 ? -11.110 -7.638 2.767 1.00 84.75 83 VAL A N 1
ATOM 642 C CA . VAL A 1 83 ? -12.335 -6.865 2.531 1.00 84.75 83 VAL A CA 1
ATOM 643 C C . VAL A 1 83 ? -13.381 -7.152 3.604 1.00 84.75 83 VAL A C 1
ATOM 645 O O . VAL A 1 83 ? -13.887 -6.227 4.234 1.00 84.75 83 VAL A O 1
ATOM 648 N N . GLU A 1 84 ? -13.686 -8.422 3.854 1.00 83.50 84 GLU A N 1
ATOM 649 C CA . GLU A 1 84 ? -14.676 -8.835 4.850 1.00 83.50 84 GLU A CA 1
ATOM 650 C C . GLU A 1 84 ? -14.280 -8.407 6.268 1.00 83.50 84 GLU A C 1
ATOM 652 O O . GLU A 1 84 ? -15.120 -7.916 7.027 1.00 83.50 84 GLU A O 1
ATOM 657 N N . ALA A 1 85 ? -12.997 -8.530 6.619 1.00 83.69 85 ALA A N 1
ATOM 658 C CA . ALA A 1 85 ? -12.483 -8.062 7.901 1.00 83.69 85 ALA A CA 1
ATOM 659 C C . ALA A 1 85 ? -12.629 -6.542 8.060 1.00 83.69 85 ALA A C 1
ATOM 661 O O . ALA A 1 85 ? -13.111 -6.085 9.098 1.00 83.69 85 ALA A O 1
ATOM 662 N N . ALA A 1 86 ? -12.256 -5.771 7.036 1.00 85.19 86 ALA A N 1
ATOM 663 C CA . ALA A 1 86 ? -12.387 -4.318 7.025 1.00 85.19 86 ALA A CA 1
ATOM 664 C C . ALA A 1 86 ? -13.855 -3.885 7.140 1.00 85.19 86 ALA A C 1
ATOM 666 O O . ALA A 1 86 ? -14.175 -3.051 7.983 1.00 85.19 86 ALA A O 1
ATOM 667 N N . VAL A 1 87 ? -14.770 -4.501 6.379 1.00 86.50 87 VAL A N 1
ATOM 668 C CA . VAL A 1 87 ? -16.214 -4.227 6.488 1.00 86.50 87 VAL A CA 1
ATOM 669 C C . VAL A 1 87 ? -16.715 -4.488 7.907 1.00 86.50 87 VAL A C 1
ATOM 671 O O . VAL A 1 87 ? -17.428 -3.651 8.462 1.00 86.50 87 VAL A O 1
ATOM 674 N N . ALA A 1 88 ? -16.340 -5.619 8.510 1.00 82.12 88 ALA A N 1
ATOM 675 C CA . ALA A 1 88 ? -16.757 -5.964 9.866 1.00 82.12 88 ALA A CA 1
ATOM 676 C C . ALA A 1 88 ? -16.215 -4.972 10.913 1.00 82.12 88 ALA A C 1
ATOM 678 O O . ALA A 1 88 ? -16.960 -4.555 11.798 1.00 82.12 88 ALA A O 1
ATOM 679 N N . GLY A 1 89 ? -14.943 -4.573 10.800 1.00 85.50 89 GLY A N 1
ATOM 680 C CA . GLY A 1 89 ? -14.306 -3.601 11.692 1.00 85.50 89 GLY A CA 1
ATOM 681 C C . GLY A 1 89 ? -14.926 -2.208 11.592 1.00 85.50 89 GLY A C 1
ATOM 682 O O . GLY A 1 89 ? -15.357 -1.645 12.598 1.00 85.50 89 GLY A O 1
ATOM 683 N N . LEU A 1 90 ? -15.069 -1.694 10.368 1.00 87.38 90 LEU A N 1
ATOM 684 C CA . LEU A 1 90 ? -15.681 -0.391 10.094 1.00 87.38 90 LEU A CA 1
ATOM 685 C C . LEU A 1 90 ? -17.145 -0.339 10.557 1.00 87.38 90 LEU A C 1
ATOM 687 O O . LEU A 1 90 ? -17.565 0.633 11.180 1.00 87.38 90 LEU A O 1
ATOM 691 N N . SER A 1 91 ? -17.915 -1.410 10.328 1.00 88.62 91 SER A N 1
ATOM 692 C CA . SER A 1 91 ? -19.316 -1.502 10.779 1.00 88.62 91 SER A CA 1
ATOM 693 C C . SER A 1 91 ? -19.453 -1.504 12.305 1.00 88.62 91 SER A C 1
ATOM 695 O O . SER A 1 91 ? -20.494 -1.121 12.832 1.00 88.62 91 SER A O 1
ATOM 697 N N . ALA A 1 92 ? -18.404 -1.919 13.018 1.00 87.62 92 ALA A N 1
ATOM 698 C CA . ALA A 1 92 ? -18.322 -1.870 14.475 1.00 87.62 92 ALA A CA 1
ATOM 699 C C . ALA A 1 92 ? -17.699 -0.560 15.004 1.00 87.62 92 ALA A C 1
ATOM 701 O O . ALA A 1 92 ? -17.359 -0.472 16.183 1.00 87.62 92 ALA A O 1
ATOM 702 N N . GLY A 1 93 ? -17.541 0.458 14.148 1.00 88.19 93 GLY A N 1
ATOM 703 C CA . GLY A 1 93 ? -16.983 1.762 14.513 1.00 88.19 93 GLY A CA 1
ATOM 704 C C . GLY A 1 93 ? -15.456 1.791 14.633 1.00 88.19 93 GLY A C 1
ATOM 705 O O . GLY A 1 93 ? -14.916 2.734 15.207 1.00 88.19 93 GLY A O 1
ATOM 706 N N . GLY A 1 94 ? -14.762 0.765 14.134 1.00 89.00 94 GLY A N 1
ATOM 707 C CA . GLY A 1 94 ? -13.307 0.764 14.002 1.00 89.00 94 GLY A CA 1
ATOM 708 C C . GLY A 1 94 ? -12.816 1.536 12.777 1.00 89.00 94 GLY A C 1
ATOM 709 O O . GLY A 1 94 ? -13.591 2.148 12.042 1.00 89.00 94 GLY A O 1
ATOM 710 N N . ARG A 1 95 ? -11.506 1.475 12.555 1.00 92.88 95 ARG A N 1
ATOM 711 C CA . ARG A 1 95 ? -10.778 2.102 11.445 1.00 92.88 95 ARG A CA 1
ATOM 712 C C . ARG A 1 95 ? -10.096 1.057 10.567 1.00 92.88 95 ARG A C 1
ATOM 714 O O . ARG A 1 95 ? -9.750 -0.027 11.037 1.00 92.88 95 ARG A O 1
ATOM 721 N N . LEU A 1 96 ? -9.827 1.418 9.317 1.00 92.69 96 LEU A N 1
ATOM 722 C CA . LEU A 1 96 ? -8.880 0.713 8.454 1.00 92.69 96 LEU A CA 1
ATOM 723 C C . LEU A 1 96 ? -7.544 1.465 8.465 1.00 92.69 96 LEU A C 1
ATOM 725 O O . LEU A 1 96 ? -7.508 2.656 8.180 1.00 92.69 96 LEU A O 1
ATOM 729 N N . ILE A 1 97 ? -6.452 0.793 8.815 1.00 94.69 97 ILE A N 1
ATOM 730 C CA . ILE A 1 97 ? -5.129 1.407 8.966 1.00 94.69 97 ILE A CA 1
ATOM 731 C C . ILE A 1 97 ? -4.148 0.704 8.029 1.00 94.69 97 ILE A C 1
ATOM 733 O O . ILE A 1 97 ? -3.860 -0.479 8.205 1.00 94.69 97 ILE A O 1
ATOM 737 N N . TYR A 1 98 ? -3.598 1.427 7.062 1.00 95.19 98 TYR A N 1
ATOM 738 C CA . TYR A 1 98 ? -2.479 0.967 6.248 1.00 95.19 98 TYR A CA 1
ATOM 739 C C . TYR A 1 98 ? -1.161 1.282 6.945 1.00 95.19 98 TYR A C 1
ATOM 741 O O . TYR A 1 98 ? -0.979 2.382 7.453 1.00 95.19 98 TYR A O 1
ATOM 749 N N . ALA A 1 99 ? -0.229 0.334 6.950 1.00 93.06 99 ALA A N 1
ATOM 750 C CA . ALA A 1 99 ? 1.120 0.528 7.469 1.00 93.06 99 ALA A CA 1
ATOM 751 C C . ALA A 1 99 ? 2.133 0.066 6.420 1.00 93.06 99 ALA A C 1
ATOM 753 O O . ALA A 1 99 ? 2.213 -1.125 6.118 1.00 93.06 99 ALA A O 1
ATOM 754 N N . GLY A 1 100 ? 2.901 0.995 5.852 1.00 91.81 100 GLY A N 1
ATOM 755 C CA . GLY A 1 100 ? 3.867 0.692 4.796 1.00 91.81 100 GLY A CA 1
ATOM 756 C C . GLY A 1 100 ? 5.129 1.544 4.865 1.00 91.81 100 GLY A C 1
ATOM 757 O O . GLY A 1 100 ? 5.207 2.518 5.603 1.00 91.81 100 GLY A O 1
ATOM 758 N N . ALA A 1 101 ? 6.119 1.192 4.051 1.00 89.81 101 ALA A N 1
ATOM 759 C CA . ALA A 1 101 ? 7.338 1.976 3.868 1.00 89.81 101 ALA A CA 1
ATOM 760 C C . ALA A 1 101 ? 7.541 2.339 2.391 1.00 89.81 101 ALA A C 1
ATOM 762 O O . ALA A 1 101 ? 7.002 1.673 1.497 1.00 89.81 101 ALA A O 1
ATOM 763 N N . GLY A 1 102 ? 8.282 3.421 2.131 1.00 90.62 102 GLY A N 1
ATOM 764 C CA . GLY A 1 102 ? 8.590 3.884 0.776 1.00 90.62 102 GLY A CA 1
ATOM 765 C C . GLY A 1 102 ? 7.340 4.023 -0.101 1.00 90.62 102 GLY A C 1
ATOM 766 O O . GLY A 1 102 ? 6.326 4.580 0.320 1.00 90.62 102 GLY A O 1
ATOM 767 N N . THR A 1 103 ? 7.387 3.480 -1.320 1.00 90.31 103 THR A N 1
ATOM 768 C CA . THR A 1 103 ? 6.244 3.481 -2.252 1.00 90.31 103 THR A CA 1
ATOM 769 C C . THR A 1 103 ? 5.005 2.800 -1.668 1.00 90.31 103 THR A C 1
ATOM 771 O O . THR A 1 103 ? 3.900 3.296 -1.863 1.00 90.31 103 THR A O 1
ATOM 774 N N . SER A 1 104 ? 5.170 1.717 -0.900 1.00 89.44 104 SER A N 1
ATOM 775 C CA . SER A 1 104 ? 4.035 1.003 -0.294 1.00 89.44 104 SER A CA 1
ATOM 776 C C . SER A 1 104 ? 3.304 1.879 0.728 1.00 89.44 104 SER A C 1
ATOM 778 O O . SER A 1 104 ? 2.078 1.938 0.727 1.00 89.44 104 SER A O 1
ATOM 780 N N . GLY A 1 105 ? 4.051 2.610 1.563 1.00 91.62 105 GLY A N 1
ATOM 781 C CA . GLY A 1 105 ? 3.474 3.569 2.510 1.00 91.62 105 GLY A CA 1
ATOM 782 C C . GLY A 1 105 ? 2.774 4.733 1.808 1.00 91.62 105 GLY A C 1
ATOM 783 O O . GLY A 1 105 ? 1.656 5.083 2.172 1.00 91.62 105 GLY A O 1
ATOM 784 N N . ARG A 1 106 ? 3.379 5.275 0.740 1.00 95.12 106 ARG A N 1
ATOM 785 C CA . ARG A 1 106 ? 2.770 6.354 -0.061 1.00 95.12 106 ARG A CA 1
ATOM 786 C C . ARG A 1 106 ? 1.449 5.930 -0.696 1.00 95.12 106 ARG A C 1
ATOM 788 O O . ARG A 1 106 ? 0.513 6.719 -0.690 1.00 95.12 106 ARG A O 1
ATOM 795 N N . LEU A 1 107 ? 1.361 4.700 -1.206 1.00 94.06 107 LEU A N 1
ATOM 796 C CA . LEU A 1 107 ? 0.113 4.159 -1.754 1.00 94.06 107 LEU A CA 1
ATOM 797 C C . LEU A 1 107 ? -0.971 4.020 -0.678 1.00 94.06 107 LEU A C 1
ATOM 799 O O . LEU A 1 107 ? -2.116 4.369 -0.936 1.00 94.06 107 LEU A O 1
ATOM 803 N N . GLY A 1 108 ? -0.612 3.585 0.535 1.00 92.06 108 GLY A N 1
ATOM 804 C CA . GLY A 1 108 ? -1.555 3.537 1.657 1.00 92.06 108 GLY A CA 1
ATOM 805 C C . GLY A 1 108 ? -2.074 4.920 2.067 1.00 92.06 108 GLY A C 1
ATOM 806 O O . GLY A 1 108 ? -3.261 5.079 2.335 1.00 92.06 108 GLY A O 1
ATOM 807 N N . VAL A 1 109 ? -1.205 5.936 2.083 1.00 95.69 109 VAL A N 1
ATOM 808 C CA . VAL A 1 109 ? -1.608 7.329 2.357 1.00 95.69 109 VAL A CA 1
ATOM 809 C C . VAL A 1 109 ? -2.487 7.887 1.235 1.00 95.69 109 VAL A C 1
ATOM 811 O O . VAL A 1 109 ? -3.487 8.540 1.522 1.00 95.69 109 VAL A O 1
ATOM 814 N N . LEU A 1 110 ? -2.150 7.609 -0.029 1.00 95.88 110 LEU A N 1
ATOM 815 C CA . LEU A 1 110 ? -2.948 8.020 -1.188 1.00 95.88 110 LEU A CA 1
ATOM 816 C C . LEU A 1 110 ? -4.373 7.455 -1.112 1.00 95.88 110 LEU A C 1
ATOM 818 O O . LEU A 1 110 ? -5.331 8.217 -1.195 1.00 95.88 110 LEU A O 1
ATOM 822 N N . ASP A 1 111 ? -4.509 6.147 -0.888 1.00 93.44 111 ASP A N 1
ATOM 823 C CA . ASP A 1 111 ? -5.814 5.485 -0.790 1.00 93.44 111 ASP A CA 1
ATOM 824 C C . ASP A 1 111 ? -6.660 6.035 0.375 1.00 93.44 111 ASP A C 1
ATOM 826 O O . ASP A 1 111 ? -7.843 6.351 0.218 1.00 93.44 111 ASP A O 1
ATOM 830 N N . ALA A 1 112 ? -6.039 6.243 1.543 1.00 94.06 112 ALA A N 1
ATOM 831 C CA . ALA A 1 112 ? -6.708 6.846 2.694 1.00 94.06 112 ALA A CA 1
ATOM 832 C C . ALA A 1 112 ? -7.224 8.267 2.394 1.00 94.06 112 ALA A C 1
ATOM 834 O O . ALA A 1 112 ? -8.351 8.607 2.764 1.00 94.06 112 ALA A O 1
ATOM 835 N N . ALA A 1 113 ? -6.432 9.082 1.688 1.00 95.44 113 ALA A N 1
ATOM 836 C CA . ALA A 1 113 ? -6.782 10.457 1.336 1.00 95.44 113 ALA A CA 1
ATOM 837 C C . ALA A 1 113 ? -7.946 10.555 0.331 1.00 95.44 113 ALA A C 1
ATOM 839 O O . ALA A 1 113 ? -8.684 11.543 0.337 1.00 95.44 113 ALA A O 1
ATOM 840 N N . GLU A 1 114 ? -8.147 9.538 -0.511 1.00 95.44 114 GLU A N 1
ATOM 841 C CA . GLU A 1 114 ? -9.245 9.494 -1.484 1.00 95.44 114 GLU A CA 1
ATOM 842 C C . GLU A 1 114 ? -10.589 9.089 -0.859 1.00 95.44 114 GLU A C 1
ATOM 844 O O . GLU A 1 114 ? -11.649 9.374 -1.428 1.00 95.44 114 GLU A O 1
ATOM 849 N N . CYS A 1 115 ? -10.586 8.484 0.333 1.00 92.19 115 CYS A N 1
ATOM 850 C CA . CYS A 1 115 ? -11.807 7.984 0.964 1.00 92.19 115 CYS A CA 1
ATOM 851 C C . CYS A 1 115 ? -12.819 9.094 1.334 1.00 92.19 115 CYS A C 1
ATOM 853 O O . CYS A 1 115 ? -13.989 8.973 0.951 1.00 92.19 115 CYS A O 1
ATOM 855 N N . PRO A 1 116 ? -12.432 10.199 2.012 1.00 92.19 116 PRO A N 1
ATOM 856 C CA . PRO A 1 116 ? -13.367 11.270 2.357 1.00 92.19 116 PRO A CA 1
ATOM 857 C C . PRO A 1 116 ? -14.062 11.928 1.153 1.00 92.19 116 PRO A C 1
ATOM 859 O O . PRO A 1 116 ? -15.292 12.002 1.178 1.00 92.19 116 PRO A O 1
ATOM 862 N N . PRO A 1 117 ? -13.362 12.381 0.089 1.00 93.06 117 PRO A N 1
ATOM 863 C CA . PRO A 1 117 ? -14.029 13.018 -1.048 1.00 93.06 117 PRO A CA 1
ATOM 864 C C . PRO A 1 117 ? -14.833 12.031 -1.907 1.00 93.06 117 PRO A C 1
ATOM 866 O O . PRO A 1 117 ? -15.856 12.421 -2.465 1.00 93.06 117 PRO A O 1
ATOM 869 N N . THR A 1 118 ? -14.417 10.764 -2.000 1.00 91.06 118 THR A N 1
ATOM 870 C CA . THR A 1 118 ? -15.087 9.769 -2.857 1.00 91.06 118 THR A CA 1
ATOM 871 C C . THR A 1 118 ? -16.330 9.180 -2.194 1.00 91.06 118 THR A C 1
ATOM 873 O O . THR A 1 118 ? -17.354 8.979 -2.845 1.00 91.06 118 THR A O 1
ATOM 876 N N . PHE A 1 119 ? -16.258 8.911 -0.888 1.00 89.44 119 PHE A N 1
ATOM 877 C CA . PHE A 1 119 ? -17.281 8.153 -0.163 1.00 89.44 119 PHE A CA 1
ATOM 878 C C . PHE A 1 119 ? -17.935 8.935 0.983 1.00 89.44 119 PHE A C 1
ATOM 880 O O . PHE A 1 119 ? -18.758 8.375 1.705 1.00 89.44 119 PHE A O 1
ATOM 887 N N . SER A 1 120 ? -17.603 10.220 1.159 1.00 91.88 120 SER A N 1
ATOM 888 C CA . SER A 1 120 ? -18.108 11.066 2.256 1.00 91.88 120 SER A CA 1
ATOM 889 C C . SER A 1 120 ? -17.819 10.497 3.654 1.00 91.88 120 SER A C 1
ATOM 891 O O . SER A 1 120 ? -18.604 10.669 4.587 1.00 91.88 120 SER A O 1
ATOM 893 N N . THR A 1 121 ? -16.696 9.789 3.812 1.00 91.00 121 THR A N 1
ATOM 894 C CA . THR A 1 121 ? -16.285 9.209 5.096 1.00 91.00 121 THR A CA 1
ATOM 895 C C . THR A 1 121 ? -15.662 10.245 6.020 1.00 91.00 121 THR A C 1
ATOM 897 O O . THR A 1 121 ? -15.082 11.235 5.577 1.00 91.00 121 THR A O 1
ATOM 900 N N . HIS A 1 122 ? -15.694 9.974 7.327 1.00 92.94 122 HIS A N 1
ATOM 901 C CA . HIS A 1 122 ? -14.893 10.742 8.278 1.00 92.94 122 HIS A CA 1
ATOM 902 C C . HIS A 1 122 ? -13.389 10.603 7.945 1.00 92.94 122 HIS A C 1
ATOM 904 O O . HIS A 1 122 ? -12.957 9.480 7.667 1.00 92.94 122 HIS A O 1
ATOM 910 N N . PRO A 1 123 ? -12.572 11.675 8.020 1.00 90.19 123 PRO A N 1
ATOM 911 C CA . PRO A 1 123 ? -11.151 11.637 7.644 1.00 90.19 123 PRO A CA 1
ATOM 912 C C . PRO A 1 123 ? -10.299 10.605 8.389 1.00 90.19 123 PRO A C 1
ATOM 914 O O . PRO A 1 123 ? -9.269 10.184 7.893 1.00 90.19 123 PRO A O 1
ATOM 917 N N . THR A 1 124 ? -10.726 10.181 9.579 1.00 91.81 124 THR A N 1
ATOM 918 C CA . THR A 1 124 ? -9.995 9.200 10.400 1.00 91.81 124 THR A CA 1
ATOM 919 C C . THR A 1 124 ? -10.498 7.763 10.242 1.00 91.81 124 THR A C 1
ATOM 921 O O . THR A 1 124 ? -10.047 6.884 10.975 1.00 91.81 124 THR A O 1
ATOM 924 N N . MET A 1 125 ? -11.471 7.521 9.354 1.00 92.00 125 MET A N 1
ATOM 925 C CA . MET A 1 125 ? -12.030 6.184 9.119 1.00 92.00 125 MET A CA 1
ATOM 926 C C . MET A 1 125 ? -11.019 5.264 8.421 1.00 92.00 125 MET A C 1
ATOM 928 O O . MET A 1 125 ? -10.952 4.076 8.738 1.00 92.00 125 MET A O 1
ATOM 932 N N . VAL A 1 126 ? -10.224 5.826 7.509 1.00 94.81 126 VAL A N 1
ATOM 933 C CA . VAL A 1 126 ? -9.119 5.156 6.817 1.00 94.81 126 VAL A CA 1
ATOM 934 C C . VAL A 1 126 ? -7.854 5.970 7.072 1.00 94.81 126 VAL A C 1
ATOM 936 O O . VAL A 1 126 ? -7.878 7.187 6.926 1.00 94.81 126 VAL A O 1
ATOM 939 N N . VAL A 1 127 ? -6.777 5.323 7.515 1.00 95.06 127 VAL A N 1
ATOM 940 C CA . VAL A 1 127 ? -5.541 5.986 7.962 1.00 95.06 127 VAL A CA 1
ATOM 941 C C . VAL A 1 127 ? -4.343 5.371 7.252 1.00 95.06 127 VAL A C 1
ATOM 943 O O . VAL A 1 127 ? -4.202 4.150 7.241 1.00 95.06 127 VAL A O 1
ATOM 946 N N . GLY A 1 128 ? -3.455 6.201 6.705 1.00 94.69 128 GLY A N 1
ATOM 947 C CA . GLY A 1 128 ? -2.177 5.763 6.145 1.00 94.69 128 GLY A CA 1
ATOM 948 C C . GLY A 1 128 ? -1.008 6.073 7.080 1.00 94.69 128 GLY A C 1
ATOM 949 O O . GLY A 1 128 ? -0.767 7.229 7.414 1.00 94.69 128 GLY A O 1
ATOM 950 N N . LEU A 1 129 ? -0.253 5.049 7.477 1.00 95.00 129 LEU A N 1
ATOM 951 C CA . LEU A 1 129 ? 1.040 5.187 8.141 1.00 95.00 129 LEU A CA 1
ATOM 952 C C . LEU A 1 129 ? 2.171 4.863 7.166 1.00 95.00 129 LEU A C 1
ATOM 954 O O . LEU A 1 129 ? 2.161 3.829 6.487 1.00 95.00 129 LEU A O 1
ATOM 958 N N . ILE A 1 130 ? 3.167 5.745 7.148 1.00 94.94 130 ILE A N 1
ATOM 959 C CA . ILE A 1 130 ? 4.368 5.625 6.333 1.00 94.94 130 ILE A CA 1
ATOM 960 C C . ILE A 1 130 ? 5.609 5.682 7.226 1.00 94.94 130 ILE A C 1
ATOM 962 O O . ILE A 1 130 ? 5.788 6.637 7.980 1.00 94.94 130 ILE A O 1
ATOM 966 N N . ALA A 1 131 ? 6.479 4.678 7.109 1.00 93.75 131 ALA A N 1
ATOM 967 C CA . ALA A 1 131 ? 7.767 4.660 7.794 1.00 93.75 131 ALA A CA 1
ATOM 968 C C . ALA A 1 131 ? 8.575 5.932 7.478 1.00 93.75 131 ALA A C 1
ATOM 970 O O . ALA A 1 131 ? 8.742 6.288 6.308 1.00 93.75 131 ALA A O 1
ATOM 971 N N . GLY A 1 132 ? 9.076 6.610 8.513 1.00 91.88 132 GLY A N 1
ATOM 972 C CA . GLY A 1 132 ? 9.743 7.914 8.387 1.00 91.88 132 GLY A CA 1
ATOM 973 C C . GLY A 1 132 ? 8.792 9.118 8.459 1.00 91.88 132 GLY A C 1
ATOM 974 O O . GLY A 1 132 ? 9.234 10.262 8.328 1.00 91.88 132 GLY A O 1
ATOM 975 N N . GLY A 1 133 ? 7.496 8.885 8.691 1.00 92.12 133 GLY A N 1
ATOM 976 C CA . GLY A 1 133 ? 6.491 9.916 8.936 1.00 92.12 133 GLY A CA 1
ATOM 977 C C . GLY A 1 133 ? 6.213 10.817 7.731 1.00 92.12 133 GLY A C 1
ATOM 978 O O . GLY A 1 133 ? 6.506 10.491 6.584 1.00 92.12 133 GLY A O 1
ATOM 979 N N . GLN A 1 134 ? 5.646 11.999 7.981 1.00 91.31 134 GLN A N 1
ATOM 980 C CA . GLN A 1 134 ? 5.179 12.903 6.922 1.00 91.31 134 GLN A CA 1
ATOM 981 C C . GLN A 1 134 ? 6.268 13.292 5.905 1.00 91.31 134 GLN A C 1
ATOM 983 O O . GLN A 1 134 ? 5.968 13.452 4.724 1.00 91.31 134 GLN A O 1
ATOM 988 N N . GLN A 1 135 ? 7.536 13.414 6.317 1.00 92.69 135 GLN A N 1
ATOM 989 C CA . GLN A 1 135 ? 8.629 13.724 5.387 1.00 92.69 135 GLN A CA 1
ATOM 990 C C . GLN A 1 135 ? 8.828 12.614 4.342 1.00 92.69 135 GLN A C 1
ATOM 992 O O . GLN A 1 135 ? 9.135 12.918 3.186 1.00 92.69 135 GLN A O 1
ATOM 997 N N . ALA A 1 136 ? 8.561 11.354 4.709 1.00 93.38 136 ALA A N 1
ATOM 998 C CA . ALA A 1 136 ? 8.663 10.208 3.812 1.00 93.38 136 ALA A CA 1
ATOM 999 C C . ALA A 1 136 ? 7.695 10.287 2.613 1.00 93.38 136 ALA A C 1
ATOM 1001 O O . ALA A 1 136 ? 7.938 9.667 1.569 1.00 93.38 136 ALA A O 1
ATOM 1002 N N . MET A 1 137 ? 6.631 11.096 2.713 1.00 93.88 137 MET A N 1
ATOM 1003 C CA . MET A 1 137 ? 5.732 11.373 1.589 1.00 93.88 137 MET A CA 1
ATOM 1004 C C . MET A 1 137 ? 6.430 12.116 0.453 1.00 93.88 137 MET A C 1
ATOM 1006 O O . MET A 1 137 ? 6.150 11.838 -0.710 1.00 93.88 137 MET A O 1
ATOM 1010 N N . PHE A 1 138 ? 7.358 13.017 0.778 1.00 93.38 138 PHE A N 1
ATOM 1011 C CA . PHE A 1 138 ? 7.994 13.905 -0.196 1.00 93.38 138 PHE A CA 1
ATOM 1012 C C . PHE A 1 138 ? 9.416 13.477 -0.555 1.00 93.38 138 PHE A C 1
ATOM 1014 O O . PHE A 1 138 ? 9.879 13.750 -1.660 1.00 93.38 138 PHE A O 1
ATOM 1021 N N . GLN A 1 139 ? 10.121 12.818 0.365 1.00 91.44 139 GLN A N 1
ATOM 1022 C CA . GLN A 1 139 ? 11.509 12.397 0.185 1.00 91.44 139 GLN A CA 1
ATOM 1023 C C . GLN A 1 139 ? 11.713 11.000 0.765 1.00 91.44 139 GLN A C 1
ATOM 1025 O O . GLN A 1 139 ? 11.074 10.635 1.743 1.00 91.44 139 GLN A O 1
ATOM 1030 N N . ALA A 1 140 ? 12.580 10.187 0.162 1.00 87.00 140 ALA A N 1
ATOM 1031 C CA . ALA A 1 140 ? 12.955 8.916 0.774 1.00 87.00 140 ALA A CA 1
ATOM 1032 C C . ALA A 1 140 ? 13.740 9.175 2.069 1.00 87.00 140 ALA A C 1
ATOM 1034 O O . ALA A 1 140 ? 14.606 10.046 2.103 1.00 87.00 140 ALA A O 1
ATOM 1035 N N . VAL A 1 141 ? 13.427 8.416 3.118 1.00 88.19 141 VAL A N 1
ATOM 1036 C CA . VAL A 1 141 ? 14.148 8.452 4.393 1.00 88.19 141 VAL A CA 1
ATOM 1037 C C . VAL A 1 141 ? 14.920 7.143 4.504 1.00 88.19 141 VAL A C 1
ATOM 1039 O O . VAL A 1 141 ? 14.312 6.079 4.625 1.00 88.19 141 VAL A O 1
ATOM 1042 N N . GLU A 1 142 ? 16.247 7.212 4.398 1.00 82.81 142 GLU A N 1
ATOM 1043 C CA . GLU A 1 142 ? 17.103 6.025 4.485 1.00 82.81 142 GLU A CA 1
ATOM 1044 C C . GLU A 1 142 ? 16.960 5.334 5.846 1.00 82.81 142 GLU A C 1
ATOM 1046 O O . GLU A 1 142 ? 16.877 5.988 6.885 1.00 82.81 142 GLU A O 1
ATOM 1051 N N . GLY A 1 143 ? 16.907 4.000 5.833 1.00 85.62 143 GLY A N 1
ATOM 1052 C CA . GLY A 1 143 ? 16.813 3.171 7.038 1.00 85.62 143 GLY A CA 1
ATOM 1053 C C . GLY A 1 143 ? 15.463 3.206 7.762 1.00 85.62 143 GLY A C 1
ATOM 1054 O O . GLY A 1 143 ? 15.270 2.445 8.705 1.00 85.62 143 GLY A O 1
ATOM 1055 N N . ALA A 1 144 ? 14.498 4.027 7.327 1.00 87.00 144 ALA A N 1
ATOM 1056 C CA . ALA A 1 144 ? 13.190 4.108 7.983 1.00 87.00 144 ALA A CA 1
ATOM 1057 C C . ALA A 1 144 ? 12.433 2.769 7.970 1.00 87.00 144 ALA A C 1
ATOM 1059 O O . ALA A 1 144 ? 11.702 2.459 8.907 1.00 87.00 144 ALA A O 1
ATOM 1060 N N . GLU A 1 145 ? 12.609 1.958 6.923 1.00 87.19 145 GLU A N 1
ATOM 1061 C CA . GLU A 1 145 ? 11.958 0.650 6.822 1.00 87.19 145 GLU A CA 1
ATOM 1062 C C . GLU A 1 145 ? 12.596 -0.435 7.698 1.00 87.19 145 GLU A C 1
ATOM 1064 O O . GLU A 1 145 ? 11.938 -1.439 7.977 1.00 87.19 145 GLU A O 1
ATOM 1069 N N . ASP A 1 146 ? 13.830 -0.220 8.163 1.00 91.50 146 ASP A N 1
ATOM 1070 C CA . ASP A 1 146 ? 14.618 -1.189 8.930 1.00 91.50 146 ASP A CA 1
ATOM 1071 C C . ASP A 1 146 ? 14.361 -1.122 10.444 1.00 91.50 146 ASP A C 1
ATOM 1073 O O . ASP A 1 146 ? 14.776 -2.013 11.190 1.00 91.50 146 ASP A O 1
ATOM 1077 N N . ASP A 1 147 ? 13.629 -0.107 10.910 1.00 92.06 147 ASP A N 1
ATOM 1078 C CA . ASP A 1 147 ? 13.357 0.105 12.330 1.00 92.06 147 ASP A CA 1
ATOM 1079 C C . ASP A 1 147 ? 12.050 -0.572 12.781 1.00 92.06 147 ASP A C 1
ATOM 1081 O O . ASP A 1 147 ? 10.947 -0.023 12.695 1.00 92.06 147 ASP A O 1
ATOM 1085 N N . GLN A 1 148 ? 12.176 -1.806 13.278 1.00 93.25 148 GLN A N 1
ATOM 1086 C CA . GLN A 1 148 ? 11.043 -2.584 13.787 1.00 93.25 148 GLN A CA 1
ATOM 1087 C C . GLN A 1 148 ? 10.398 -1.962 15.036 1.00 93.25 148 GLN A C 1
ATOM 1089 O O . GLN A 1 148 ? 9.180 -2.065 15.205 1.00 93.25 148 GLN A O 1
ATOM 1094 N N . GLU A 1 149 ? 11.197 -1.385 15.936 1.00 94.19 149 GLU A N 1
ATOM 1095 C CA . GLU A 1 149 ? 10.691 -0.795 17.181 1.00 94.19 149 GLU A CA 1
ATOM 1096 C C . GLU A 1 149 ? 9.878 0.453 16.860 1.00 94.19 149 GLU A C 1
ATOM 1098 O O . GLU A 1 149 ? 8.756 0.594 17.348 1.00 94.19 149 GLU A O 1
ATOM 1103 N N . CYS A 1 150 ? 10.359 1.264 15.919 1.00 93.62 150 CYS A N 1
ATOM 1104 C CA . CYS A 1 150 ? 9.648 2.455 15.494 1.00 93.62 150 CYS A CA 1
ATOM 1105 C C . CYS A 1 150 ? 8.282 2.153 14.875 1.00 93.62 150 CYS A C 1
ATOM 1107 O O . CYS A 1 150 ? 7.284 2.783 15.226 1.00 93.62 150 CYS A O 1
ATOM 1109 N N . GLY A 1 151 ? 8.183 1.114 14.039 1.00 93.12 151 GLY A N 1
ATOM 1110 C CA . GLY A 1 151 ? 6.887 0.685 13.507 1.00 93.12 151 GLY A CA 1
ATOM 1111 C C . GLY A 1 151 ? 5.898 0.263 14.597 1.00 93.12 151 GLY A C 1
ATOM 1112 O O . GLY A 1 151 ? 4.701 0.539 14.494 1.00 93.12 151 GLY A O 1
ATOM 1113 N N . ALA A 1 152 ? 6.384 -0.374 15.667 1.00 93.06 152 ALA A N 1
ATOM 1114 C CA . ALA A 1 152 ? 5.563 -0.733 16.820 1.00 93.06 152 ALA A CA 1
ATOM 1115 C C . ALA A 1 152 ? 5.124 0.496 17.638 1.00 93.06 152 ALA A C 1
ATOM 1117 O O . ALA A 1 152 ? 3.980 0.554 18.093 1.00 93.06 152 ALA A O 1
ATOM 1118 N N . GLU A 1 153 ? 6.003 1.476 17.829 1.00 93.94 153 GLU A N 1
ATOM 1119 C CA . GLU A 1 153 ? 5.684 2.720 18.532 1.00 93.94 153 GLU A CA 1
ATOM 1120 C C . GLU A 1 153 ? 4.634 3.545 17.779 1.00 93.94 153 GLU A C 1
ATOM 1122 O O . GLU A 1 153 ? 3.626 3.944 18.368 1.00 93.94 153 GLU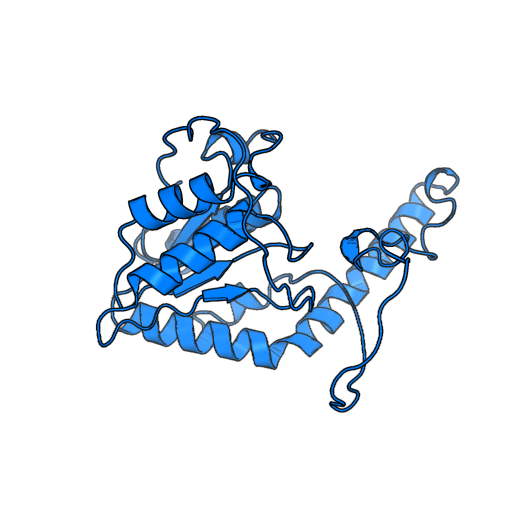 A O 1
ATOM 1127 N N . GLU A 1 154 ? 4.812 3.734 16.470 1.00 93.56 154 GLU A N 1
ATOM 1128 C CA . GLU A 1 154 ? 3.918 4.550 15.643 1.00 93.56 154 GLU A CA 1
ATOM 1129 C C . GLU A 1 154 ? 2.497 3.975 15.568 1.00 93.56 154 GLU A C 1
ATOM 1131 O O . GLU A 1 154 ? 1.518 4.711 15.728 1.00 93.56 154 GLU A O 1
ATOM 1136 N N . ILE A 1 155 ? 2.345 2.655 15.402 1.00 92.12 155 ILE A N 1
ATOM 1137 C CA . ILE A 1 155 ? 1.006 2.046 15.404 1.00 92.12 155 ILE A CA 1
ATOM 1138 C C . ILE A 1 155 ? 0.344 2.134 16.783 1.00 92.12 155 ILE A C 1
ATOM 1140 O O . ILE A 1 155 ? -0.865 2.349 16.873 1.00 92.12 155 ILE A O 1
ATOM 1144 N N . ASN A 1 156 ? 1.114 2.006 17.868 1.00 92.06 156 ASN A N 1
ATOM 1145 C CA . ASN A 1 156 ? 0.586 2.098 19.228 1.00 92.06 156 ASN A CA 1
ATOM 1146 C C . ASN A 1 156 ? 0.159 3.529 19.574 1.00 92.06 156 ASN A C 1
ATOM 1148 O O . ASN A 1 156 ? -0.823 3.705 20.296 1.00 92.06 156 ASN A O 1
ATOM 1152 N N . ALA A 1 157 ? 0.822 4.545 19.013 1.00 92.50 157 ALA A N 1
ATOM 1153 C CA . ALA A 1 157 ? 0.435 5.947 19.164 1.00 92.50 157 ALA A CA 1
ATOM 1154 C C . ALA A 1 157 ? -0.965 6.249 18.589 1.00 92.50 157 ALA A C 1
ATOM 1156 O O . ALA A 1 157 ? -1.638 7.176 19.048 1.00 92.50 157 ALA A O 1
ATOM 1157 N N . LEU A 1 158 ? -1.461 5.437 17.645 1.00 90.38 158 LEU A N 1
ATOM 1158 C CA . LEU A 1 158 ? -2.845 5.520 17.166 1.00 90.38 158 LEU A CA 1
ATOM 1159 C C . LEU A 1 158 ? -3.876 4.942 18.142 1.00 90.38 158 LEU A C 1
ATOM 1161 O O . LEU A 1 158 ? -5.073 5.068 17.872 1.00 90.38 158 LEU A O 1
ATOM 1165 N N . HIS A 1 159 ? -3.445 4.311 19.238 1.00 90.25 159 HIS A N 1
ATOM 1166 C CA . HIS A 1 159 ? -4.295 3.638 20.222 1.00 90.25 159 HIS A CA 1
ATOM 1167 C C . HIS A 1 159 ? -5.326 2.694 19.566 1.00 90.25 159 HIS A C 1
ATOM 1169 O O . HIS A 1 159 ? -6.533 2.899 19.730 1.00 90.25 159 HIS A O 1
ATOM 1175 N N . PRO A 1 160 ? -4.887 1.691 18.777 1.00 85.94 160 PRO A N 1
ATOM 1176 C CA . PRO A 1 160 ? -5.789 0.874 17.978 1.00 85.94 160 PRO A CA 1
ATOM 1177 C C . PRO A 1 160 ? -6.858 0.173 18.829 1.00 85.94 160 PRO A C 1
ATOM 1179 O O . PRO A 1 160 ? -6.582 -0.476 19.845 1.00 85.94 160 PRO A O 1
ATOM 1182 N N . GLY A 1 161 ? -8.111 0.331 18.407 1.00 81.62 161 GLY A N 1
ATOM 1183 C CA . GLY A 1 161 ? -9.287 -0.218 19.066 1.00 81.62 161 GLY A CA 1
ATOM 1184 C C . GLY A 1 161 ? -9.538 -1.701 18.749 1.00 81.62 161 GLY A C 1
ATOM 1185 O O . GLY A 1 161 ? -8.936 -2.266 17.839 1.00 81.62 161 GLY A O 1
ATOM 1186 N N . PRO A 1 162 ? -10.477 -2.357 19.465 1.00 83.12 162 PRO A N 1
ATOM 1187 C CA . PRO A 1 162 ? -10.895 -3.749 19.217 1.00 83.12 162 PRO A CA 1
ATOM 1188 C C . PRO A 1 162 ? -11.350 -4.054 17.787 1.00 83.12 162 PRO A C 1
ATOM 1190 O O . PRO A 1 162 ? -11.338 -5.222 17.390 1.00 83.12 162 PRO A O 1
ATOM 1193 N N . HIS A 1 163 ? -11.827 -3.024 17.090 1.00 87.06 163 HIS A N 1
ATOM 1194 C CA . HIS A 1 163 ? -12.470 -3.099 15.784 1.00 87.06 163 HIS A CA 1
ATOM 1195 C C . HIS A 1 163 ? -11.591 -2.531 14.665 1.00 87.06 163 HIS A C 1
ATOM 1197 O O . HIS A 1 163 ? -12.007 -2.549 13.510 1.00 87.06 163 HIS A O 1
ATOM 1203 N N . ASP A 1 164 ? -10.390 -2.047 14.994 1.00 87.69 164 ASP A N 1
ATOM 1204 C CA . ASP A 1 164 ? -9.451 -1.549 13.995 1.00 87.69 164 ASP A CA 1
ATOM 1205 C C . ASP A 1 164 ? -8.819 -2.714 13.225 1.00 87.69 164 ASP A C 1
ATOM 1207 O O . ASP A 1 164 ? -8.402 -3.728 13.797 1.00 87.69 164 ASP A O 1
ATOM 1211 N N . VAL A 1 165 ? -8.714 -2.542 11.912 1.00 88.06 165 VAL A N 1
ATOM 1212 C CA . VAL A 1 165 ? -8.065 -3.475 10.990 1.00 88.06 165 VAL A CA 1
ATOM 1213 C C . VAL A 1 165 ? -6.777 -2.839 10.497 1.00 88.06 165 VAL A C 1
ATOM 1215 O O . VAL A 1 165 ? -6.797 -1.715 10.008 1.00 88.06 165 VAL A O 1
ATOM 1218 N N . VAL A 1 166 ? -5.660 -3.558 10.618 1.00 91.94 166 VAL A N 1
ATOM 1219 C CA . VAL A 1 166 ? -4.337 -3.067 10.213 1.00 91.94 166 VAL A CA 1
ATOM 1220 C C . VAL A 1 166 ? -3.835 -3.890 9.032 1.00 91.94 166 VAL A C 1
ATOM 1222 O O . VAL A 1 166 ? -3.712 -5.107 9.125 1.00 91.94 166 VAL A O 1
ATOM 1225 N N . VAL A 1 167 ? -3.513 -3.244 7.918 1.00 91.25 167 VAL A N 1
ATOM 1226 C CA . VAL A 1 167 ? -3.005 -3.900 6.708 1.00 91.25 167 VAL A CA 1
ATOM 1227 C C . VAL A 1 167 ? -1.561 -3.468 6.483 1.00 91.25 167 VAL A C 1
ATOM 1229 O O . VAL A 1 167 ? -1.276 -2.290 6.270 1.00 91.25 167 VAL A O 1
ATOM 1232 N N . GLY A 1 168 ? -0.638 -4.429 6.549 1.00 90.19 168 GLY A N 1
ATOM 1233 C CA . GLY A 1 168 ? 0.781 -4.181 6.302 1.00 90.19 168 GLY A CA 1
ATOM 1234 C C . GLY A 1 168 ? 1.105 -4.255 4.811 1.00 90.19 168 GLY A C 1
ATOM 1235 O O . GLY A 1 168 ? 0.886 -5.301 4.199 1.00 90.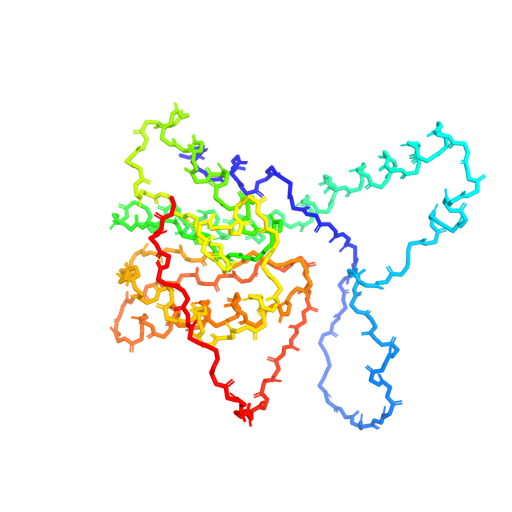19 168 GLY A O 1
ATOM 1236 N N . LEU A 1 169 ? 1.662 -3.181 4.250 1.00 87.44 169 LEU A N 1
ATOM 1237 C CA . LEU A 1 169 ? 2.001 -3.051 2.832 1.00 87.44 169 LEU A CA 1
ATOM 1238 C C . LEU A 1 169 ? 3.519 -3.142 2.635 1.00 87.44 169 LEU A C 1
ATOM 1240 O O . LEU A 1 169 ? 4.263 -2.235 3.011 1.00 87.44 169 LEU A O 1
ATOM 1244 N N . VAL A 1 170 ? 3.985 -4.244 2.042 1.00 82.25 170 VAL A N 1
ATOM 1245 C CA . VAL A 1 170 ? 5.404 -4.450 1.717 1.00 82.25 170 VAL A CA 1
ATOM 1246 C C . VAL A 1 170 ? 5.565 -5.426 0.548 1.00 82.25 170 VAL A C 1
ATOM 1248 O O . VAL A 1 170 ? 5.089 -6.557 0.613 1.00 82.25 170 VAL A O 1
ATOM 1251 N N . ALA A 1 171 ? 6.277 -5.015 -0.505 1.00 77.31 171 ALA A N 1
ATOM 1252 C CA . ALA A 1 171 ? 6.534 -5.864 -1.674 1.00 77.31 171 ALA A CA 1
ATOM 1253 C C . ALA A 1 171 ? 7.488 -7.029 -1.342 1.00 77.31 171 ALA A C 1
ATOM 1255 O O . ALA A 1 171 ? 7.158 -8.197 -1.541 1.00 77.31 171 ALA A O 1
ATOM 1256 N N . SER A 1 172 ? 8.635 -6.721 -0.727 1.00 76.31 172 SER A N 1
ATOM 1257 C CA . SER A 1 172 ? 9.660 -7.709 -0.347 1.00 76.31 172 SER A CA 1
ATOM 1258 C C . SER A 1 172 ? 9.213 -8.681 0.752 1.00 76.31 172 SER A C 1
ATOM 1260 O O . SER A 1 172 ? 9.927 -9.618 1.109 1.00 76.31 172 SER A O 1
ATOM 1262 N N . GLY A 1 173 ? 8.064 -8.414 1.378 1.00 72.06 173 GLY A N 1
ATOM 1263 C CA . GLY A 1 173 ? 7.564 -9.154 2.526 1.00 72.06 173 GLY A CA 1
ATOM 1264 C C . GLY A 1 173 ? 8.319 -8.877 3.827 1.00 72.06 173 GLY A C 1
ATOM 1265 O O . GLY A 1 173 ? 7.799 -9.217 4.883 1.00 72.06 173 GLY A O 1
ATOM 1266 N N . ARG A 1 174 ? 9.519 -8.289 3.809 1.00 78.19 174 ARG A N 1
ATOM 1267 C CA . ARG A 1 174 ? 10.473 -8.376 4.931 1.00 78.19 174 ARG A CA 1
ATOM 1268 C C . ARG A 1 174 ? 10.769 -7.077 5.679 1.00 78.19 174 ARG A C 1
ATOM 1270 O O . ARG A 1 174 ? 11.492 -7.162 6.662 1.00 78.19 174 ARG A O 1
ATOM 1277 N N . ALA A 1 175 ? 10.208 -5.939 5.264 1.00 85.31 175 ALA A N 1
ATOM 1278 C CA . ALA A 1 175 ? 10.447 -4.631 5.886 1.00 85.31 175 ALA A CA 1
ATOM 1279 C C . ALA A 1 175 ? 10.204 -4.668 7.414 1.00 85.31 175 ALA A C 1
ATOM 1281 O O . ALA A 1 175 ? 9.047 -4.831 7.836 1.00 85.31 175 ALA A O 1
ATOM 1282 N N . PRO A 1 176 ? 11.261 -4.550 8.246 1.00 91.81 176 PRO A N 1
ATOM 1283 C CA . PRO A 1 176 ? 11.152 -4.657 9.699 1.00 91.81 176 PRO A CA 1
ATOM 1284 C C . PRO A 1 176 ? 10.136 -3.698 10.325 1.00 91.81 176 PRO A C 1
ATOM 1286 O O . PRO A 1 176 ? 9.347 -4.139 11.159 1.00 91.81 176 PRO A O 1
ATOM 1289 N N . TRP A 1 177 ? 10.071 -2.442 9.878 1.00 94.25 177 TRP A N 1
ATOM 1290 C CA . TRP A 1 177 ? 9.110 -1.448 10.369 1.00 94.25 177 TRP A CA 1
ATOM 1291 C C . TRP A 1 177 ? 7.658 -1.927 10.205 1.00 94.25 177 TRP A C 1
ATOM 1293 O O . TRP A 1 177 ? 6.886 -1.959 11.166 1.00 94.25 177 TRP A O 1
ATOM 1303 N N . VAL A 1 178 ? 7.298 -2.433 9.017 1.00 90.31 178 VAL A N 1
ATOM 1304 C CA . VAL A 1 178 ? 5.940 -2.941 8.729 1.00 90.31 178 VAL A CA 1
ATOM 1305 C C . VAL A 1 178 ? 5.628 -4.170 9.583 1.00 90.31 178 VAL A C 1
ATOM 1307 O O . VAL A 1 178 ? 4.523 -4.320 10.110 1.00 90.31 178 VAL A O 1
ATOM 1310 N N . ILE A 1 179 ? 6.612 -5.057 9.757 1.00 89.56 179 ILE A N 1
ATOM 1311 C CA . ILE A 1 179 ? 6.483 -6.239 10.614 1.00 89.56 179 ILE A CA 1
ATOM 1312 C C . ILE A 1 179 ? 6.268 -5.829 12.077 1.00 89.56 179 ILE A C 1
ATOM 1314 O O . ILE A 1 179 ? 5.431 -6.432 12.754 1.00 89.56 179 ILE A O 1
ATOM 1318 N N . GLY A 1 180 ? 6.999 -4.821 12.559 1.00 92.44 180 GLY A N 1
ATOM 1319 C CA . GLY A 1 180 ? 6.859 -4.244 13.895 1.00 92.44 180 GLY A CA 1
ATOM 1320 C C . GLY A 1 180 ? 5.457 -3.696 14.138 1.00 92.44 180 GLY A C 1
ATOM 1321 O O . GLY A 1 180 ? 4.795 -4.122 15.087 1.00 92.44 180 GLY A O 1
ATOM 1322 N N . ALA A 1 181 ? 4.962 -2.866 13.216 1.00 91.12 181 ALA A N 1
ATOM 1323 C CA . ALA A 1 181 ? 3.621 -2.288 13.274 1.00 91.12 181 ALA A CA 1
ATOM 1324 C C . ALA A 1 181 ? 2.520 -3.364 13.332 1.00 91.12 181 ALA A C 1
ATOM 1326 O O . ALA A 1 181 ? 1.676 -3.387 14.230 1.00 91.12 181 ALA A O 1
ATOM 1327 N N . VAL A 1 182 ? 2.558 -4.339 12.420 1.00 89.44 182 VAL A N 1
ATOM 1328 C CA . VAL A 1 182 ? 1.576 -5.437 12.373 1.00 89.44 182 VAL A CA 1
ATOM 1329 C C . VAL A 1 182 ? 1.626 -6.290 13.649 1.00 89.44 182 VAL A C 1
ATOM 1331 O O . VAL A 1 182 ? 0.582 -6.677 14.186 1.00 89.44 182 VAL A O 1
ATOM 1334 N N . ARG A 1 183 ? 2.824 -6.592 14.168 1.00 90.06 183 ARG A N 1
ATOM 1335 C CA . ARG A 1 183 ? 2.982 -7.366 15.411 1.00 90.06 183 ARG A CA 1
ATOM 1336 C C . ARG A 1 183 ? 2.425 -6.618 16.621 1.00 90.06 183 ARG A C 1
ATOM 1338 O O . ARG A 1 183 ? 1.701 -7.232 17.405 1.00 90.06 183 ARG A O 1
ATOM 1345 N N . ALA A 1 184 ? 2.726 -5.329 16.756 1.00 90.19 184 ALA A N 1
ATOM 1346 C CA . ALA A 1 184 ? 2.241 -4.504 17.858 1.00 90.19 184 ALA A CA 1
ATOM 1347 C C . ALA A 1 184 ? 0.713 -4.354 17.832 1.00 90.19 184 ALA A C 1
ATOM 1349 O O . ALA A 1 184 ? 0.062 -4.602 18.847 1.00 90.19 184 ALA A O 1
ATOM 1350 N N . ALA A 1 185 ? 0.117 -4.106 16.661 1.00 86.19 185 ALA A N 1
ATOM 1351 C CA . ALA A 1 185 ? -1.338 -4.073 16.498 1.00 86.19 185 ALA A CA 1
ATOM 1352 C C . ALA A 1 185 ? -2.009 -5.390 16.925 1.00 86.19 185 ALA A C 1
ATOM 1354 O O . ALA A 1 185 ? -3.020 -5.397 17.633 1.00 86.19 185 ALA A O 1
ATOM 1355 N N . LYS A 1 186 ? -1.411 -6.530 16.554 1.00 81.94 186 LYS A N 1
ATOM 1356 C CA . LYS A 1 186 ? -1.901 -7.847 16.975 1.00 81.94 186 LYS A CA 1
ATOM 1357 C C . LYS A 1 186 ? -1.828 -8.021 18.494 1.00 81.94 186 LYS A C 1
ATOM 1359 O O . LYS A 1 186 ? -2.771 -8.551 19.073 1.00 81.94 186 LYS A O 1
ATOM 1364 N N . GLN A 1 187 ? -0.739 -7.586 19.132 1.00 80.50 187 GLN A N 1
ATOM 1365 C CA . GLN A 1 187 ? -0.540 -7.683 20.585 1.00 80.50 187 GLN A CA 1
ATOM 1366 C C . GLN A 1 187 ? -1.480 -6.767 21.377 1.00 80.50 187 GLN A C 1
ATOM 1368 O O . GLN A 1 187 ? -2.032 -7.204 22.387 1.00 80.50 187 GLN A O 1
ATOM 1373 N N . ALA A 1 188 ? -1.753 -5.555 20.884 1.00 70.19 188 ALA A N 1
ATOM 1374 C CA . ALA A 1 188 ? -2.755 -4.651 21.454 1.00 70.19 188 ALA A CA 1
ATOM 1375 C C . ALA A 1 188 ? -4.167 -5.281 21.495 1.00 70.19 188 ALA A C 1
ATOM 1377 O O . ALA A 1 188 ? -5.024 -4.881 22.287 1.00 70.19 188 ALA A O 1
ATOM 1378 N N . GLY A 1 189 ? -4.401 -6.321 20.685 1.00 57.22 189 GLY A N 1
ATOM 1379 C CA . GLY A 1 189 ? -5.618 -7.124 20.684 1.00 57.22 189 GLY A CA 1
ATOM 1380 C C . GLY A 1 189 ? -5.726 -8.223 21.765 1.00 57.22 189 GLY A C 1
ATOM 1381 O O . GLY A 1 189 ? -6.780 -8.848 21.901 1.00 57.22 189 GLY A O 1
ATOM 1382 N N . VAL A 1 190 ? -4.676 -8.500 22.545 1.00 43.12 190 VAL A N 1
ATOM 1383 C CA . VAL A 1 190 ? -4.588 -9.721 23.383 1.00 43.12 190 VAL A CA 1
ATOM 1384 C C . VAL A 1 190 ? -4.954 -9.498 24.865 1.00 43.12 190 VAL A C 1
ATOM 1386 O O . VAL A 1 190 ? -4.355 -10.096 25.752 1.00 43.12 190 VAL A O 1
ATOM 1389 N N . PRO A 1 191 ? -6.017 -8.743 25.197 1.00 40.53 191 PRO A N 1
ATOM 1390 C CA . PRO A 1 191 ? -6.893 -9.308 26.230 1.00 40.53 191 PRO A CA 1
ATOM 1391 C C . PRO A 1 191 ? -8.369 -9.342 25.807 1.00 40.53 191 PRO A C 1
ATOM 1393 O O . PRO A 1 191 ? -9.080 -8.339 25.799 1.00 40.53 191 PRO A O 1
ATOM 1396 N N . SER A 1 192 ? -8.841 -10.565 25.547 1.00 30.47 192 SER A N 1
ATOM 1397 C CA . SER A 1 192 ? -10.220 -11.079 25.676 1.00 30.47 192 SER A CA 1
ATOM 1398 C C . SER A 1 192 ? -11.310 -10.861 24.612 1.00 30.47 192 SER A C 1
ATOM 1400 O O . SER A 1 192 ? -12.316 -11.549 24.748 1.00 30.47 192 SER A O 1
ATOM 1402 N N . ARG A 1 193 ? -11.176 -10.045 23.548 1.00 27.69 193 ARG A N 1
ATOM 1403 C CA . ARG A 1 193 ? -12.162 -10.023 22.413 1.00 27.69 193 ARG A CA 1
ATOM 1404 C C . ARG A 1 193 ? -11.829 -9.078 21.243 1.00 27.69 193 ARG A C 1
ATOM 1406 O O . ARG A 1 193 ? -12.715 -8.723 20.472 1.00 27.69 193 ARG A O 1
ATOM 1413 N N . ARG A 1 194 ? -10.580 -8.635 21.099 1.00 31.75 194 ARG A N 1
ATOM 1414 C CA . ARG A 1 194 ? -10.194 -7.650 20.074 1.00 31.75 194 ARG A CA 1
ATOM 1415 C C . ARG A 1 194 ? -9.789 -8.387 18.796 1.00 31.75 194 ARG A C 1
ATOM 1417 O O . ARG A 1 194 ? -8.879 -9.213 18.823 1.00 31.75 194 ARG A O 1
ATOM 1424 N N . ARG A 1 195 ? -10.469 -8.124 17.680 1.00 32.59 195 ARG A N 1
ATOM 1425 C CA . ARG A 1 195 ? -10.148 -8.715 16.375 1.00 32.59 195 ARG A CA 1
ATOM 1426 C C . ARG A 1 195 ? -9.397 -7.668 15.558 1.00 32.59 195 ARG A C 1
ATOM 1428 O O . ARG A 1 195 ? -9.970 -7.045 14.679 1.00 32.59 195 ARG A O 1
ATOM 1435 N N . CYS A 1 196 ? -8.107 -7.504 15.843 1.00 35.97 196 CYS A N 1
ATOM 1436 C CA . CYS A 1 196 ? -7.218 -6.812 14.920 1.00 35.97 196 CYS A CA 1
ATOM 1437 C C . CYS A 1 196 ? -6.782 -7.821 13.849 1.00 35.97 196 CYS A C 1
ATOM 1439 O O . CYS A 1 196 ? -6.022 -8.755 14.129 1.00 35.97 196 CYS A O 1
ATOM 1441 N N . VAL A 1 197 ? -7.336 -7.703 12.640 1.00 43.44 197 VAL A N 1
ATOM 1442 C CA . VAL A 1 197 ? -6.900 -8.515 11.498 1.00 43.44 197 VAL A CA 1
ATOM 1443 C C . VAL A 1 197 ? -5.667 -7.846 10.925 1.00 43.44 197 VAL A C 1
ATOM 1445 O O . VAL A 1 197 ? -5.772 -6.925 10.127 1.00 43.44 197 VAL A O 1
ATOM 1448 N N . ALA A 1 198 ? -4.503 -8.299 11.380 1.00 46.53 198 ALA A N 1
ATOM 1449 C CA . ALA A 1 198 ? -3.231 -7.898 10.814 1.00 46.53 198 ALA A CA 1
ATOM 1450 C C . ALA A 1 198 ? -2.851 -8.894 9.716 1.00 46.53 198 ALA A C 1
ATOM 1452 O O . ALA A 1 198 ? -2.373 -9.998 9.998 1.00 46.53 198 ALA A O 1
ATOM 1453 N N . THR A 1 199 ? -3.132 -8.538 8.466 1.00 40.78 199 THR A N 1
ATOM 1454 C CA . THR A 1 199 ? -2.726 -9.343 7.310 1.00 40.78 199 THR A CA 1
ATOM 1455 C C . THR A 1 199 ? -1.462 -8.745 6.717 1.00 40.78 199 THR A C 1
ATOM 1457 O O . THR A 1 199 ? -1.367 -7.543 6.475 1.00 40.78 199 THR A O 1
ATOM 1460 N N . ARG A 1 200 ? -0.460 -9.601 6.505 1.00 45.44 200 ARG A N 1
ATOM 1461 C CA . ARG A 1 200 ? 0.555 -9.334 5.489 1.00 45.44 200 ARG A CA 1
ATOM 1462 C C . ARG A 1 200 ? -0.117 -9.720 4.189 1.00 45.44 200 ARG A C 1
ATOM 1464 O O . ARG A 1 200 ? -0.535 -10.872 4.067 1.00 45.44 200 ARG A O 1
ATOM 1471 N N . THR A 1 201 ? -0.266 -8.789 3.257 1.00 39.09 201 THR A N 1
ATOM 1472 C CA . THR A 1 201 ? -0.630 -9.175 1.895 1.00 39.09 201 THR A CA 1
ATOM 1473 C C . THR A 1 201 ? 0.410 -10.195 1.429 1.00 39.09 201 THR A C 1
ATOM 1475 O O . THR A 1 201 ? 1.604 -9.878 1.456 1.00 39.09 201 THR A O 1
ATOM 1478 N N . PRO A 1 202 ? 0.020 -11.429 1.064 1.00 34.66 202 PRO A N 1
ATOM 1479 C CA . PRO A 1 202 ? 0.945 -12.420 0.548 1.00 34.66 202 PRO A CA 1
ATOM 1480 C C . PRO A 1 202 ? 1.249 -12.067 -0.910 1.00 34.66 202 PRO A C 1
ATOM 1482 O O . PRO A 1 202 ? 0.901 -12.799 -1.823 1.00 34.66 202 PRO A O 1
ATOM 1485 N N . LEU A 1 203 ? 1.878 -10.915 -1.133 1.00 33.59 203 LEU A N 1
ATOM 1486 C CA . LEU A 1 203 ? 2.559 -10.627 -2.396 1.00 33.59 203 LEU A CA 1
ATOM 1487 C C . LEU A 1 203 ? 3.987 -11.203 -2.375 1.00 33.59 203 LEU A C 1
ATOM 1489 O O . LEU A 1 203 ? 4.681 -11.212 -3.380 1.00 33.59 203 LEU A O 1
ATOM 1493 N N . SER A 1 204 ? 4.394 -11.786 -1.242 1.00 24.09 204 SER A N 1
ATOM 1494 C CA . SER A 1 204 ? 5.517 -12.715 -1.131 1.00 24.09 204 SER A CA 1
ATOM 1495 C C . SER A 1 204 ? 5.273 -13.696 0.026 1.00 24.09 204 SER A C 1
ATOM 1497 O O . SER A 1 204 ? 5.170 -13.330 1.201 1.00 24.09 204 SER A O 1
ATOM 1499 N N . VAL A 1 205 ? 5.129 -14.984 -0.300 1.00 21.67 205 VAL A N 1
ATOM 1500 C CA . VAL A 1 205 ? 5.094 -16.063 0.693 1.00 21.67 205 VAL A CA 1
ATOM 1501 C C . VAL A 1 205 ? 6.504 -16.232 1.247 1.00 21.67 205 VAL A C 1
ATOM 1503 O O . VAL A 1 205 ? 7.330 -16.907 0.645 1.00 21.67 205 VAL A O 1
ATOM 1506 N N . THR A 1 206 ? 6.767 -15.690 2.437 1.00 21.33 206 THR A N 1
ATOM 1507 C CA . THR A 1 206 ? 7.928 -16.121 3.225 1.00 21.33 206 THR A CA 1
ATOM 1508 C C . THR A 1 206 ? 7.545 -16.291 4.687 1.00 21.33 206 THR A C 1
ATOM 1510 O O . THR A 1 206 ? 7.314 -15.337 5.439 1.00 21.33 206 THR A O 1
ATOM 1513 N N . ARG A 1 207 ? 7.499 -17.560 5.101 1.00 19.17 207 ARG A N 1
ATOM 1514 C CA . ARG A 1 207 ? 7.538 -17.988 6.498 1.00 19.17 207 ARG A CA 1
ATOM 1515 C C . ARG A 1 207 ? 8.832 -17.433 7.100 1.00 19.17 207 ARG A C 1
ATOM 1517 O O . ARG A 1 207 ? 9.907 -17.831 6.674 1.00 19.17 207 ARG A O 1
ATOM 1524 N N . SER A 1 208 ? 8.741 -16.526 8.069 1.00 24.56 208 SER A N 1
ATOM 1525 C CA . SER A 1 208 ? 9.916 -16.083 8.825 1.00 24.56 208 SER A CA 1
ATOM 1526 C C . SER A 1 208 ? 9.713 -16.365 10.306 1.00 24.56 208 SER A C 1
ATOM 1528 O O . SER A 1 208 ? 8.836 -15.799 10.963 1.00 24.56 208 SER A O 1
ATOM 1530 N N . ILE A 1 209 ? 10.518 -17.311 10.783 1.00 22.92 209 ILE A N 1
ATOM 1531 C CA . ILE A 1 209 ? 10.859 -17.529 12.183 1.00 22.92 209 ILE A CA 1
ATOM 1532 C C . ILE A 1 209 ? 11.922 -16.472 12.501 1.00 22.92 209 ILE A C 1
ATOM 1534 O O . ILE A 1 209 ? 12.946 -16.421 11.829 1.00 22.92 209 ILE A O 1
ATOM 1538 N N . CYS A 1 210 ? 11.671 -15.613 13.488 1.00 22.67 210 CYS A N 1
ATOM 1539 C CA . CYS A 1 210 ? 12.593 -14.546 13.883 1.00 22.67 210 CYS A CA 1
ATOM 1540 C C . CYS A 1 210 ? 13.398 -14.998 15.114 1.00 22.67 210 CYS A C 1
ATOM 1542 O O . CYS A 1 210 ? 12.777 -15.222 16.155 1.00 22.67 210 CYS A O 1
ATOM 1544 N N . PRO A 1 211 ? 14.737 -15.102 15.058 1.00 21.81 211 PRO A N 1
ATOM 1545 C CA . PRO A 1 211 ? 15.572 -15.077 16.250 1.00 21.81 211 PRO A CA 1
ATOM 1546 C C . PRO A 1 211 ? 15.824 -13.620 16.672 1.00 21.81 211 PRO A C 1
ATOM 1548 O O . PRO A 1 211 ? 16.109 -12.758 15.845 1.00 21.81 211 PRO A O 1
ATOM 1551 N N . SER A 1 212 ? 15.700 -13.342 17.968 1.00 25.02 212 SER A N 1
ATOM 1552 C CA . SER A 1 212 ? 15.911 -12.023 18.571 1.00 25.02 212 SER A CA 1
ATOM 1553 C C . SER A 1 212 ? 17.399 -11.681 18.685 1.00 25.02 212 SER A C 1
ATOM 1555 O O . SER A 1 212 ? 18.128 -12.413 19.358 1.00 25.02 212 SER A O 1
ATOM 1557 N N . ARG A 1 213 ? 17.842 -10.545 18.134 1.00 23.33 213 ARG A N 1
ATOM 1558 C CA . ARG A 1 213 ? 19.029 -9.814 18.617 1.00 23.33 213 ARG A CA 1
ATOM 1559 C C . ARG A 1 213 ? 18.797 -8.309 18.497 1.00 23.33 213 ARG A C 1
ATOM 1561 O O . ARG A 1 213 ? 18.267 -7.847 17.496 1.00 23.33 213 ARG A O 1
ATOM 1568 N N . SER A 1 214 ? 19.170 -7.592 19.550 1.00 25.92 214 SER A N 1
ATOM 1569 C CA . SER A 1 214 ? 19.027 -6.147 19.732 1.00 25.92 214 SER A CA 1
ATOM 1570 C C . SER A 1 214 ? 20.250 -5.388 19.207 1.00 25.92 214 SER A C 1
ATOM 1572 O O . SER A 1 214 ? 21.382 -5.769 19.515 1.00 25.92 214 SER A O 1
ATOM 1574 N N . THR A 1 215 ? 20.019 -4.283 18.502 1.00 25.89 215 THR A N 1
ATOM 1575 C CA . THR A 1 215 ? 21.013 -3.261 18.117 1.00 25.89 215 THR A CA 1
ATOM 1576 C C . THR A 1 215 ? 20.437 -1.865 18.408 1.00 25.89 215 THR A C 1
ATOM 1578 O O . THR A 1 215 ? 19.225 -1.755 18.564 1.00 25.89 215 THR A O 1
ATOM 1581 N N . PRO A 1 216 ? 21.274 -0.823 18.580 1.00 28.72 216 PRO A N 1
ATOM 1582 C CA . PRO A 1 216 ? 20.896 0.402 19.281 1.00 28.72 216 PRO A CA 1
ATOM 1583 C C . PRO A 1 216 ? 19.973 1.326 18.477 1.00 28.72 216 PRO A C 1
ATOM 1585 O O . PRO A 1 216 ? 20.050 1.399 17.254 1.00 28.72 216 PRO A O 1
ATOM 1588 N N . THR A 1 217 ? 19.143 2.052 19.223 1.00 29.36 217 THR A N 1
ATOM 1589 C CA . THR A 1 217 ? 18.001 2.869 18.805 1.00 29.36 217 THR A CA 1
ATOM 1590 C C . THR A 1 217 ? 18.383 4.187 18.121 1.00 29.36 217 THR A C 1
ATOM 1592 O O . THR A 1 217 ? 19.064 5.039 18.699 1.00 29.36 217 THR A O 1
ATOM 1595 N N . LEU A 1 218 ? 17.865 4.399 16.907 1.00 33.22 218 LEU A N 1
ATOM 1596 C CA . LEU A 1 218 ? 17.609 5.733 16.363 1.00 33.22 218 LEU A CA 1
ATOM 1597 C C . LEU A 1 218 ? 16.280 6.223 16.954 1.00 33.22 218 LEU A C 1
ATOM 1599 O O . LEU A 1 218 ? 15.316 5.472 17.043 1.00 33.22 218 LEU A O 1
ATOM 1603 N N . LYS A 1 219 ? 16.222 7.473 17.426 1.00 38.75 219 LYS A N 1
ATOM 1604 C CA . LYS A 1 219 ? 14.973 8.037 17.959 1.00 38.75 219 LYS A CA 1
ATOM 1605 C C . LYS A 1 219 ? 13.961 8.196 16.825 1.00 38.75 219 LYS A C 1
ATOM 1607 O O . LYS A 1 219 ? 14.251 8.916 15.869 1.00 38.75 219 LYS A O 1
ATOM 1612 N N . CYS A 1 220 ? 12.774 7.608 16.980 1.00 48.16 220 CYS A N 1
ATOM 1613 C CA . CYS A 1 220 ? 11.635 7.864 16.104 1.00 48.16 220 CYS A CA 1
ATOM 1614 C C . CYS A 1 220 ? 11.358 9.362 15.990 1.00 48.16 220 CYS A C 1
ATOM 1616 O O . CYS A 1 220 ? 11.284 10.083 16.991 1.00 48.16 220 CYS A O 1
ATOM 1618 N N . SER A 1 221 ? 11.183 9.833 14.758 1.00 48.81 221 SER A N 1
ATOM 1619 C CA . SER A 1 221 ? 10.674 11.179 14.525 1.00 48.81 221 SER A CA 1
ATOM 1620 C C . SER A 1 221 ? 9.190 11.202 14.910 1.00 48.81 221 SER A C 1
ATOM 1622 O O . SER A 1 221 ? 8.455 10.307 14.493 1.00 48.81 221 SER A O 1
ATOM 1624 N N . PRO A 1 222 ? 8.709 12.179 15.700 1.00 39.81 222 PRO A N 1
ATOM 1625 C CA . PRO A 1 222 ? 7.305 12.254 16.080 1.00 39.81 222 PRO A CA 1
ATOM 1626 C C . PRO A 1 222 ? 6.467 12.686 14.867 1.00 39.81 222 PRO A C 1
ATOM 1628 O O . PRO A 1 222 ? 6.198 13.869 14.661 1.00 39.81 222 PRO A O 1
ATOM 1631 N N . GLY A 1 223 ? 6.072 11.727 14.032 1.00 42.97 223 GLY A N 1
ATOM 1632 C CA . GLY A 1 223 ? 5.144 11.947 12.931 1.00 42.97 223 GLY A CA 1
ATOM 1633 C C . GLY A 1 223 ? 3.712 12.029 13.449 1.00 42.97 223 GLY A C 1
ATOM 1634 O O . GLY A 1 223 ? 3.225 11.103 14.096 1.00 42.97 223 GLY A O 1
ATOM 1635 N N . ARG A 1 224 ? 3.004 13.127 13.160 1.00 37.09 224 ARG A N 1
ATOM 1636 C CA . ARG A 1 224 ? 1.536 13.092 13.196 1.00 37.09 224 ARG A CA 1
ATOM 1637 C C . ARG A 1 224 ? 1.058 12.193 12.047 1.00 37.09 224 ARG A C 1
ATOM 1639 O O . ARG A 1 224 ? 1.656 12.276 10.972 1.00 37.09 224 ARG A O 1
ATOM 1646 N N . PRO A 1 225 ? 0.016 11.365 12.245 1.00 46.47 225 PRO A N 1
ATOM 1647 C CA . PRO A 1 225 ? -0.629 10.679 11.130 1.00 46.47 225 PRO A CA 1
ATOM 1648 C C . PRO A 1 225 ? -1.063 11.720 10.091 1.00 46.47 225 PRO A C 1
ATOM 1650 O O . PRO A 1 225 ? -1.547 12.793 10.470 1.00 46.47 225 PRO A O 1
ATOM 1653 N N . VAL A 1 226 ? -0.802 11.420 8.818 1.00 45.38 226 VAL A N 1
ATOM 1654 C CA . VAL A 1 226 ? -1.142 12.276 7.670 1.00 45.38 226 VAL A CA 1
ATOM 1655 C C . VAL A 1 226 ? -2.587 12.031 7.268 1.00 45.38 226 VAL A C 1
ATOM 1657 O O . VAL A 1 226 ? -2.989 10.845 7.264 1.00 45.38 226 VAL A O 1
#

Foldseek 3Di:
DVQQVVVLLPWDDDDDDDDDDDDDDDDDDDDPPPPDFRVRDDDPLCVVVVVDDPVSVVVSVVVRVVCGNVVSVVCVVVSVVLVVLLVQLVVVVFAEEEAEEQPQLLSQQVSLVVCCVPPVDDSRRRFGHYQLAPVSNPDHDPCSQVDLCLLLVVLVVVVGDLSYEYEQGDQSLDRNSSVSNLVNQVVSNPDDRRDHHYDHSPNDDDDDDDDDDDDDDDDRDPHDTD